Protein AF-A0A2H6EEY0-F1 (afdb_monomer)

Structure (mmCIF, N/CA/C/O backbone):
data_AF-A0A2H6EEY0-F1
#
_entry.id   AF-A0A2H6EEY0-F1
#
loop_
_atom_site.group_PDB
_atom_site.id
_atom_site.type_symbol
_atom_site.label_atom_id
_atom_site.label_alt_id
_atom_site.label_comp_id
_atom_site.label_asym_id
_atom_site.label_entity_id
_atom_site.label_seq_id
_atom_site.pdbx_PDB_ins_code
_atom_site.Cartn_x
_atom_site.Cartn_y
_atom_site.Cartn_z
_atom_site.occupancy
_atom_site.B_iso_or_equiv
_atom_site.auth_seq_id
_atom_site.auth_comp_id
_atom_site.auth_asym_id
_atom_site.auth_atom_id
_atom_site.pdbx_PDB_model_num
ATOM 1 N N . MET A 1 1 ? -35.309 3.738 85.877 1.00 43.91 1 MET A N 1
ATOM 2 C CA . MET A 1 1 ? -35.228 3.127 84.531 1.00 43.91 1 MET A CA 1
ATOM 3 C C . MET A 1 1 ? -34.954 4.236 83.529 1.00 43.91 1 MET A C 1
ATOM 5 O O . MET A 1 1 ? -35.731 5.173 83.462 1.00 43.91 1 MET A O 1
ATOM 9 N N . SER A 1 2 ? -33.800 4.185 82.859 1.00 34.97 2 SER A N 1
ATOM 10 C CA . SER A 1 2 ? -33.327 5.219 81.925 1.00 34.97 2 SER A CA 1
ATOM 11 C C . SER A 1 2 ? -33.870 4.964 80.506 1.00 34.97 2 SER A C 1
ATOM 13 O O . SER A 1 2 ? -33.894 3.798 80.095 1.00 34.97 2 SER A O 1
ATOM 15 N N . PRO A 1 3 ? -34.291 5.993 79.744 1.00 49.53 3 PRO A N 1
ATOM 16 C CA . PRO A 1 3 ? -34.773 5.810 78.382 1.00 49.53 3 PRO A CA 1
ATOM 17 C C . PRO A 1 3 ? -33.602 5.481 77.447 1.00 49.53 3 PRO A C 1
ATOM 19 O O . PRO A 1 3 ? -32.664 6.263 77.281 1.00 49.53 3 PRO A O 1
ATOM 22 N N . ARG A 1 4 ? -33.654 4.303 76.814 1.00 48.31 4 ARG A N 1
ATOM 23 C CA . ARG A 1 4 ? -32.697 3.904 75.775 1.00 48.31 4 ARG A CA 1
ATOM 24 C C . ARG A 1 4 ? -32.912 4.765 74.528 1.00 48.31 4 ARG A C 1
ATOM 26 O O . ARG A 1 4 ? -33.866 4.582 73.781 1.00 48.31 4 ARG A O 1
ATOM 33 N N . SER A 1 5 ? -31.991 5.703 74.327 1.00 43.50 5 SER A N 1
ATOM 34 C CA . SER A 1 5 ? -31.845 6.517 73.122 1.00 43.50 5 SER A CA 1
ATOM 35 C C . SER A 1 5 ? -31.607 5.625 71.896 1.00 43.50 5 SER A C 1
ATOM 37 O O . SER A 1 5 ? -30.560 4.987 71.767 1.00 43.50 5 SER A O 1
ATOM 39 N N . TYR A 1 6 ? -32.581 5.582 70.985 1.00 44.88 6 TYR A N 1
ATOM 40 C CA . TYR A 1 6 ? -32.408 5.004 69.656 1.00 44.88 6 TYR A CA 1
ATOM 41 C C . TYR A 1 6 ? -31.496 5.921 68.834 1.00 44.88 6 TYR A C 1
ATOM 43 O O . TYR A 1 6 ? -31.924 6.937 68.284 1.00 44.88 6 TYR A O 1
ATOM 51 N N . LYS A 1 7 ? -30.212 5.562 68.743 1.00 43.75 7 LYS A N 1
ATOM 52 C CA . LYS A 1 7 ? -29.282 6.176 67.792 1.00 43.75 7 LYS A CA 1
ATOM 53 C C . LYS A 1 7 ? -29.732 5.823 66.374 1.00 43.75 7 LYS A C 1
ATOM 55 O O . LYS A 1 7 ? -29.456 4.739 65.869 1.00 43.75 7 LYS A O 1
ATOM 60 N N . LYS A 1 8 ? -30.432 6.765 65.738 1.00 45.62 8 LYS A N 1
ATOM 61 C CA . LYS A 1 8 ? -30.750 6.771 64.307 1.00 45.62 8 LYS A CA 1
ATOM 62 C C . LYS A 1 8 ? -29.428 6.681 63.539 1.00 45.62 8 LYS A C 1
ATOM 64 O O . LYS A 1 8 ? -28.699 7.668 63.441 1.00 45.62 8 LYS A O 1
ATOM 69 N N . HIS A 1 9 ? -29.090 5.490 63.043 1.00 38.72 9 HIS A N 1
ATOM 70 C CA . HIS A 1 9 ? -27.968 5.280 62.132 1.00 38.72 9 HIS A CA 1
ATOM 71 C C . HIS A 1 9 ? -28.260 6.047 60.836 1.00 38.72 9 HIS A C 1
ATOM 73 O O . HIS A 1 9 ? -28.818 5.510 59.882 1.00 38.72 9 HIS A O 1
ATOM 79 N N . ARG A 1 10 ? -27.889 7.331 60.801 1.00 47.09 10 ARG A N 1
ATOM 80 C CA . ARG A 1 10 ? -27.651 8.039 59.548 1.00 47.09 10 ARG A CA 1
ATOM 81 C C . ARG A 1 10 ? -26.485 7.311 58.887 1.00 47.09 10 ARG A C 1
ATOM 83 O O . ARG A 1 10 ? -25.335 7.524 59.266 1.00 47.09 10 ARG A O 1
ATOM 90 N N . LYS A 1 11 ? -26.789 6.400 57.951 1.00 51.53 11 LYS A N 1
ATOM 91 C CA . LYS A 1 11 ? -25.821 5.982 56.929 1.00 51.53 11 LYS A CA 1
ATOM 92 C C . LYS A 1 11 ? -25.178 7.271 56.434 1.00 51.53 11 LYS A C 1
ATOM 94 O O . LYS A 1 11 ? -25.897 8.221 56.135 1.00 51.53 11 LYS A O 1
ATOM 99 N N . SER A 1 12 ? -23.851 7.333 56.453 1.00 51.91 12 SER A N 1
ATOM 100 C CA . SER A 1 12 ? -23.113 8.454 55.893 1.00 51.91 12 SER A CA 1
ATOM 101 C C . SER A 1 12 ? -23.460 8.524 54.411 1.00 51.91 12 SER A C 1
ATOM 103 O O . SER A 1 12 ? -22.847 7.841 53.593 1.00 51.91 12 SER A O 1
ATOM 105 N N . GLU A 1 13 ? -24.502 9.276 54.069 1.00 54.38 13 GLU A N 1
ATOM 106 C CA . GLU A 1 13 ? -24.756 9.663 52.696 1.00 54.38 13 GLU A CA 1
ATOM 107 C C . GLU A 1 13 ? -23.467 10.317 52.221 1.00 54.38 13 GLU A C 1
ATOM 109 O O . GLU A 1 13 ? -22.972 11.271 52.833 1.00 54.38 13 GLU A O 1
ATOM 114 N N . ASN A 1 14 ? -22.851 9.707 51.209 1.00 64.81 14 ASN A N 1
ATOM 115 C CA . ASN A 1 14 ? -21.613 10.195 50.632 1.00 64.81 14 ASN A CA 1
ATOM 116 C C . ASN A 1 14 ? -21.801 11.691 50.379 1.00 64.81 14 ASN A C 1
ATOM 118 O O . ASN A 1 14 ? -22.713 12.073 49.647 1.00 64.81 14 ASN A O 1
ATOM 122 N N . LYS A 1 15 ? -20.964 12.540 50.992 1.00 72.50 15 LYS A N 1
ATOM 123 C CA . LYS A 1 15 ? -21.052 14.008 50.857 1.00 72.50 15 LYS A CA 1
ATOM 124 C C . LYS A 1 15 ? -21.156 14.440 49.387 1.00 72.50 15 LYS A C 1
ATOM 126 O O . LYS A 1 15 ? -21.810 15.429 49.081 1.00 72.50 15 LYS A O 1
ATOM 131 N N . LEU A 1 16 ? -20.558 13.649 48.492 1.00 71.25 16 LEU A N 1
ATOM 132 C CA . LEU A 1 16 ? -20.656 13.773 47.042 1.00 71.25 16 LEU A CA 1
ATOM 133 C C . LEU A 1 16 ? -22.096 13.617 46.515 1.00 71.25 16 LEU A C 1
ATOM 135 O O . LEU A 1 16 ? -22.542 14.451 45.741 1.00 71.25 16 LEU A O 1
ATOM 139 N N . GLY A 1 17 ? -22.837 12.598 46.957 1.00 67.56 17 GLY A N 1
ATOM 140 C CA . GLY A 1 17 ? -24.221 12.354 46.537 1.00 67.56 17 GLY A CA 1
ATOM 141 C C . GLY A 1 17 ? -25.177 13.451 47.004 1.00 67.56 17 GLY A C 1
ATOM 142 O O . GLY A 1 17 ? -25.999 13.916 46.221 1.00 67.56 17 GLY A O 1
ATOM 143 N N . TYR A 1 18 ? -25.012 13.943 48.237 1.00 71.88 18 TYR A N 1
ATOM 144 C CA . TYR A 1 18 ? -25.795 15.080 48.740 1.00 71.88 18 TYR A CA 1
ATOM 145 C C . TYR A 1 18 ? -25.490 16.370 47.961 1.00 71.88 18 TYR A C 1
ATOM 147 O O . TYR A 1 18 ? -26.396 17.116 47.593 1.00 71.88 18 TYR A O 1
ATOM 155 N N . TRP A 1 19 ? -24.213 16.616 47.649 1.00 75.81 19 TRP A N 1
ATOM 156 C CA . TRP A 1 19 ? -23.798 17.768 46.848 1.00 75.81 19 TRP A CA 1
ATOM 157 C C . TRP A 1 19 ? -24.301 17.690 45.396 1.00 75.81 19 TRP A C 1
ATOM 159 O O . TRP A 1 19 ? -24.823 18.681 44.882 1.00 75.81 19 TRP A O 1
ATOM 169 N N . MET A 1 20 ? -24.217 16.516 44.756 1.00 71.94 20 MET A N 1
ATOM 170 C CA . MET A 1 20 ? -24.744 16.296 43.402 1.00 71.94 20 MET A CA 1
ATOM 171 C C . MET A 1 20 ? -26.268 16.467 43.355 1.00 71.94 20 MET A C 1
ATOM 173 O O . MET A 1 20 ? -26.773 17.158 42.471 1.00 71.94 20 MET A O 1
ATOM 177 N N . ARG A 1 21 ? -26.998 15.927 44.337 1.00 68.94 21 ARG A N 1
ATOM 178 C CA . ARG A 1 21 ? -28.463 16.038 44.413 1.00 68.94 21 ARG A CA 1
ATOM 179 C C . ARG A 1 21 ? -28.927 17.480 44.615 1.00 68.94 21 ARG A C 1
ATOM 181 O O . ARG A 1 21 ? -29.802 17.943 43.896 1.00 68.94 21 ARG A O 1
ATOM 188 N N . ASN A 1 22 ? -28.318 18.214 45.548 1.00 70.62 22 ASN A N 1
ATOM 189 C CA . ASN A 1 22 ? -28.843 19.523 45.943 1.00 70.62 22 ASN A CA 1
ATOM 190 C C . ASN A 1 22 ? -28.384 20.681 45.040 1.00 70.62 22 ASN A C 1
ATOM 192 O O . ASN A 1 22 ? -29.048 21.711 44.981 1.00 70.62 22 ASN A O 1
ATOM 196 N N . ARG A 1 23 ? -27.239 20.548 44.355 1.00 72.19 23 ARG A N 1
ATOM 197 C CA . ARG A 1 23 ? -26.674 21.634 43.533 1.00 72.19 23 ARG A CA 1
ATOM 198 C C . ARG A 1 23 ? -26.673 21.336 42.039 1.00 72.19 23 ARG A C 1
ATOM 200 O O . ARG A 1 23 ? -26.806 22.264 41.248 1.00 72.19 23 ARG A O 1
ATOM 207 N N . PHE A 1 24 ? -26.502 20.072 41.650 1.00 67.06 24 PHE A N 1
ATOM 208 C CA . PHE A 1 24 ? -26.339 19.701 40.246 1.00 67.06 24 PHE A CA 1
ATOM 209 C C . PHE A 1 24 ? -27.673 19.318 39.598 1.00 67.06 24 PHE A C 1
ATOM 211 O O . PHE A 1 24 ? -28.009 19.867 38.553 1.00 67.06 24 PHE A O 1
ATOM 218 N N . ALA A 1 25 ? -28.469 18.455 40.238 1.00 67.12 25 ALA A N 1
ATOM 219 C CA . ALA A 1 25 ? -29.743 18.005 39.669 1.00 67.12 25 ALA A CA 1
ATOM 220 C C . ALA A 1 25 ? -30.713 19.179 39.431 1.00 67.12 25 ALA A C 1
ATOM 222 O O . ALA A 1 25 ? -31.145 19.401 38.307 1.00 67.12 25 ALA A O 1
ATOM 223 N N . ILE A 1 26 ? -30.940 20.023 40.442 1.00 67.06 26 ILE A N 1
ATOM 224 C CA . ILE A 1 26 ? -31.951 21.096 40.381 1.00 67.06 26 ILE A CA 1
ATOM 225 C C . ILE A 1 26 ? -31.640 22.161 39.307 1.00 67.06 26 ILE A C 1
ATOM 227 O O . ILE A 1 26 ? -32.553 22.711 38.696 1.00 67.06 26 ILE A O 1
ATOM 231 N N . HIS A 1 27 ? -30.366 22.486 39.058 1.00 75.06 27 HIS A N 1
ATOM 232 C CA . HIS A 1 27 ? -29.996 23.521 38.076 1.00 75.06 27 HIS A CA 1
ATOM 233 C C . HIS A 1 27 ? -29.792 22.987 36.654 1.00 75.06 27 HIS A C 1
ATOM 235 O O . HIS A 1 27 ? -30.076 23.696 35.683 1.00 75.06 27 HIS A O 1
ATOM 241 N N . TYR A 1 28 ? -29.309 21.751 36.510 1.00 77.12 28 TYR A N 1
ATOM 242 C CA . TYR A 1 28 ? -28.935 21.215 35.203 1.00 77.12 28 TYR A CA 1
ATOM 243 C C . TYR A 1 28 ? -29.973 20.272 34.600 1.00 77.12 28 TYR A C 1
ATOM 245 O O . TYR A 1 28 ? -29.905 20.048 33.398 1.00 77.12 28 TYR A O 1
ATOM 253 N N . GLU A 1 29 ? -30.964 19.780 35.351 1.00 75.62 29 GLU A N 1
ATOM 254 C CA . GLU A 1 29 ? -31.983 18.860 34.820 1.00 75.62 29 GLU A CA 1
ATOM 255 C C . GLU A 1 29 ? -32.700 19.426 33.586 1.00 75.62 29 GLU A C 1
ATOM 257 O O . GLU A 1 29 ? -32.727 18.777 32.543 1.00 75.62 29 GLU A O 1
ATOM 262 N N . ARG A 1 30 ? -33.182 20.675 33.653 1.00 76.69 30 ARG A N 1
ATOM 263 C CA . ARG A 1 30 ? -33.851 21.324 32.509 1.00 76.69 30 ARG A CA 1
ATOM 264 C C . ARG A 1 30 ? -32.922 21.502 31.306 1.00 76.69 30 ARG A C 1
ATOM 266 O O . ARG A 1 30 ? -33.347 21.327 30.169 1.00 76.69 30 ARG A O 1
ATOM 273 N N . HIS A 1 31 ? -31.653 21.828 31.551 1.00 81.06 31 HIS A N 1
ATOM 274 C CA . HIS A 1 31 ? -30.660 22.019 30.492 1.00 81.06 31 HIS A CA 1
ATOM 275 C C . HIS A 1 31 ? -30.265 20.689 29.841 1.00 81.06 31 HIS A C 1
ATOM 277 O O . HIS A 1 31 ? -30.112 20.625 28.626 1.00 81.06 31 HIS A O 1
ATOM 283 N N . ILE A 1 32 ? -30.138 19.622 30.631 1.00 80.25 32 ILE A N 1
ATOM 284 C CA . ILE A 1 32 ? -29.778 18.283 30.155 1.00 80.25 32 ILE A CA 1
ATOM 285 C C . ILE A 1 32 ? -30.948 17.657 29.397 1.00 80.25 32 ILE A C 1
ATOM 287 O O . ILE A 1 32 ? -30.734 17.110 28.321 1.00 80.25 32 ILE A O 1
ATOM 291 N N . GLN A 1 33 ? -32.184 17.812 29.880 1.00 81.38 33 GLN A N 1
ATOM 292 C CA . GLN A 1 33 ? -33.375 17.413 29.127 1.00 81.38 33 GLN A CA 1
ATOM 293 C C . GLN A 1 33 ? -33.448 18.142 27.778 1.00 81.38 33 GLN A C 1
ATOM 295 O O . GLN A 1 33 ? -33.616 17.495 26.748 1.00 81.38 33 GLN A O 1
ATOM 300 N N . ALA A 1 34 ? -33.249 19.466 27.757 1.00 82.56 34 ALA A N 1
ATOM 301 C CA . ALA A 1 34 ? -33.224 20.235 26.511 1.00 82.56 34 ALA A CA 1
ATOM 302 C C . ALA A 1 34 ? -32.109 19.767 25.556 1.00 82.56 34 ALA A C 1
ATOM 304 O O . ALA A 1 34 ? -32.347 19.621 24.360 1.00 82.56 34 ALA A O 1
ATOM 305 N N . LEU A 1 35 ? -30.914 19.480 26.080 1.00 82.06 35 LEU A N 1
ATOM 306 C CA . LEU A 1 35 ? -29.775 18.997 25.298 1.00 82.06 35 LEU A CA 1
ATOM 307 C C . LEU A 1 35 ? -30.044 17.621 24.669 1.00 82.06 35 LEU A C 1
ATOM 309 O O . LEU A 1 35 ? -29.711 17.417 23.505 1.00 82.06 35 LEU A O 1
ATOM 313 N N . VAL A 1 36 ? -30.704 16.713 25.393 1.00 84.00 36 VAL A N 1
ATOM 314 C CA . VAL A 1 36 ? -31.108 15.399 24.863 1.00 84.00 36 VAL A CA 1
ATOM 315 C C . VAL A 1 36 ? -32.168 15.540 23.773 1.00 84.00 36 VAL A C 1
ATOM 317 O O . VAL A 1 36 ? -32.055 14.889 22.740 1.00 84.00 36 VAL A O 1
ATOM 320 N N . TYR A 1 37 ? -33.161 16.423 23.937 1.00 87.38 37 TYR A N 1
ATOM 321 C CA . TYR A 1 37 ? -34.148 16.674 22.877 1.00 87.38 37 TYR A CA 1
ATOM 322 C C . TYR A 1 37 ? -33.505 17.237 21.603 1.00 87.38 37 TYR A C 1
ATOM 324 O O . TYR A 1 37 ? -33.897 16.861 20.498 1.00 87.38 37 TYR A O 1
ATOM 332 N N . VAL A 1 38 ? -32.500 18.105 21.746 1.00 86.56 38 VAL A N 1
ATOM 333 C CA . VAL A 1 38 ? -31.725 18.622 20.610 1.00 86.56 38 VAL A CA 1
ATOM 334 C C . VAL A 1 38 ? -30.887 17.515 19.959 1.00 86.56 38 VAL A C 1
ATOM 336 O O . VAL A 1 38 ? -30.870 17.433 18.731 1.00 86.56 38 VAL A O 1
ATOM 339 N N . GLY A 1 39 ? -30.243 16.648 20.748 1.00 84.12 39 GLY A N 1
ATOM 340 C CA . GLY A 1 39 ? -29.500 15.480 20.254 1.00 84.12 39 GLY A CA 1
ATOM 341 C C . GLY A 1 39 ? -30.382 14.529 19.442 1.00 84.12 39 GLY A C 1
ATOM 342 O O . GLY A 1 39 ? -30.094 14.255 18.274 1.00 84.12 39 GLY A O 1
ATOM 343 N N . ALA A 1 40 ? -31.540 14.165 19.995 1.00 86.06 40 ALA A N 1
ATOM 344 C CA . ALA A 1 40 ? -32.518 13.315 19.328 1.00 86.06 40 ALA A CA 1
ATOM 345 C C . ALA A 1 40 ? -33.020 13.934 18.011 1.00 86.06 40 ALA A C 1
ATOM 347 O O . ALA A 1 40 ? -33.074 13.256 16.982 1.00 86.06 40 ALA A O 1
ATOM 348 N N . ALA A 1 41 ? -33.341 15.234 18.007 1.00 88.56 41 ALA A N 1
ATOM 349 C CA . ALA A 1 41 ? -33.754 15.943 16.796 1.00 88.56 41 ALA A CA 1
ATOM 350 C C . ALA A 1 41 ? -32.641 15.962 15.733 1.00 88.56 41 ALA A C 1
ATOM 352 O O . ALA A 1 41 ? -32.902 15.719 14.552 1.00 88.56 41 ALA A O 1
ATOM 353 N N . PHE A 1 42 ? -31.393 16.194 16.145 1.00 85.25 42 PHE A N 1
ATOM 354 C CA . PHE A 1 42 ? -30.236 16.157 15.256 1.00 85.25 42 PHE A CA 1
ATOM 355 C C . PHE A 1 42 ? -30.027 14.764 14.647 1.00 85.25 42 PHE A C 1
ATOM 357 O O . PHE A 1 42 ? -29.783 14.645 13.445 1.00 85.25 42 PHE A O 1
ATOM 364 N N . LEU A 1 43 ? -30.192 13.699 15.434 1.00 84.81 43 LEU A N 1
ATOM 365 C CA . LEU A 1 43 ? -30.039 12.326 14.956 1.00 84.81 43 LEU A CA 1
ATOM 366 C C . LEU A 1 43 ? -31.117 11.955 13.935 1.00 84.81 43 LEU A C 1
ATOM 368 O O . LEU A 1 43 ? -30.797 11.367 12.900 1.00 84.81 43 LEU A O 1
ATOM 372 N N . VAL A 1 44 ? -32.370 12.354 14.172 1.00 88.06 44 VAL A N 1
ATOM 373 C CA . VAL A 1 44 ? -33.461 12.182 13.199 1.00 88.06 44 VAL A CA 1
ATOM 374 C C . VAL A 1 44 ? -33.123 12.868 11.875 1.00 88.06 44 VAL A C 1
ATOM 376 O O . VAL A 1 44 ? -33.349 12.280 10.818 1.00 88.06 44 VAL A O 1
ATOM 379 N N . ILE A 1 45 ? -32.521 14.061 11.910 1.00 86.19 45 ILE A N 1
ATOM 380 C CA . ILE A 1 45 ? -32.073 14.763 10.700 1.00 86.19 45 ILE A CA 1
ATOM 381 C C . ILE A 1 45 ? -30.942 13.991 10.009 1.00 86.19 45 ILE A C 1
ATOM 383 O O . ILE A 1 45 ? -31.036 13.739 8.813 1.00 86.19 45 ILE A O 1
ATOM 387 N N . VAL A 1 46 ? -29.897 13.565 10.726 1.00 85.31 46 VAL A N 1
ATOM 388 C CA . VAL A 1 46 ? -28.748 12.845 10.133 1.00 85.31 46 VAL A CA 1
ATOM 389 C C . VAL A 1 46 ? -29.166 11.497 9.533 1.00 85.31 46 VAL A C 1
ATOM 391 O O . VAL A 1 46 ? -28.775 11.159 8.413 1.00 85.31 46 VAL A O 1
ATOM 394 N N . VAL A 1 47 ? -29.989 10.727 10.246 1.00 85.88 47 VAL A N 1
ATOM 395 C CA . VAL A 1 47 ? -30.505 9.437 9.764 1.00 85.88 47 VAL A CA 1
ATOM 396 C C . VAL A 1 47 ? -31.512 9.639 8.630 1.00 85.88 47 VAL A C 1
ATOM 398 O O . VAL A 1 47 ? -31.463 8.907 7.641 1.00 85.88 47 VAL A O 1
ATOM 401 N N . GLY A 1 48 ? -32.369 10.658 8.726 1.00 87.31 48 GLY A N 1
ATOM 402 C CA . GLY A 1 48 ? -33.304 11.043 7.670 1.00 87.31 48 GLY A CA 1
ATOM 403 C C . GLY A 1 48 ? -32.588 11.444 6.381 1.00 87.31 48 GLY A C 1
ATOM 404 O O . GLY A 1 48 ? -32.937 10.949 5.311 1.00 87.31 48 GLY A O 1
ATOM 405 N N . LEU A 1 49 ? -31.523 12.247 6.484 1.00 87.25 49 LEU A N 1
ATOM 406 C CA . LEU A 1 49 ? -30.673 12.621 5.352 1.00 87.25 49 LEU A CA 1
ATOM 407 C C . LEU A 1 49 ? -30.012 11.393 4.714 1.00 87.25 49 LEU A C 1
ATOM 409 O O . LEU A 1 49 ? -30.019 11.272 3.492 1.00 87.25 49 LEU A O 1
ATOM 413 N N . ARG A 1 50 ? -29.524 10.426 5.503 1.00 84.25 50 ARG A N 1
ATOM 414 C CA . ARG A 1 50 ? -28.987 9.163 4.957 1.00 84.25 50 ARG A CA 1
ATOM 415 C C . ARG A 1 50 ? -30.045 8.380 4.163 1.00 84.25 50 ARG A C 1
ATOM 417 O O . ARG A 1 50 ? -29.716 7.748 3.160 1.00 84.25 50 ARG A O 1
ATOM 424 N N . GLY A 1 51 ? -31.298 8.407 4.618 1.00 85.06 51 GLY A N 1
ATOM 425 C CA . GLY A 1 51 ? -32.428 7.733 3.973 1.00 85.06 51 GLY A CA 1
ATOM 426 C C . GLY A 1 51 ? -32.840 8.335 2.625 1.00 85.06 51 GLY A C 1
ATOM 427 O O . GLY A 1 51 ? -33.458 7.637 1.825 1.00 85.06 51 GLY A O 1
ATOM 428 N N . LEU A 1 52 ? -32.462 9.587 2.345 1.00 84.38 52 LEU A N 1
ATOM 429 C CA . LEU A 1 52 ? -32.785 10.288 1.094 1.00 84.38 52 LEU A CA 1
ATOM 430 C C . LEU A 1 52 ? -31.921 9.854 -0.104 1.00 84.38 52 LEU A C 1
ATOM 432 O O . LEU A 1 52 ? -32.219 10.222 -1.237 1.00 84.38 52 LEU A O 1
ATOM 436 N N . GLY A 1 53 ? -30.892 9.027 0.107 1.00 84.25 53 GLY A N 1
ATOM 437 C CA . GLY A 1 53 ? -30.082 8.479 -0.980 1.00 84.25 53 GLY A CA 1
ATOM 438 C C . GLY A 1 53 ? -28.942 9.406 -1.395 1.00 84.25 53 GLY A C 1
ATOM 439 O O . GLY A 1 53 ? -28.102 9.737 -0.563 1.00 84.25 53 GLY A O 1
ATOM 440 N N . ASN A 1 54 ? -28.850 9.735 -2.687 1.00 87.50 54 ASN A N 1
ATOM 441 C CA . ASN A 1 54 ? -27.754 10.549 -3.213 1.00 87.50 54 ASN A CA 1
ATOM 442 C C . ASN A 1 54 ? -27.997 12.032 -2.897 1.00 87.50 54 ASN A C 1
ATOM 444 O O . ASN A 1 54 ? -28.981 12.616 -3.347 1.00 87.50 54 ASN A O 1
ATOM 448 N N . LEU A 1 55 ? -27.105 12.618 -2.104 1.00 86.56 55 LEU A N 1
ATOM 449 C CA . LEU A 1 55 ? -27.178 13.994 -1.617 1.00 86.56 55 LEU A CA 1
ATOM 450 C C . LEU A 1 55 ? -26.227 14.932 -2.376 1.00 86.56 55 LEU A C 1
ATOM 452 O O . LEU A 1 55 ? -26.056 16.078 -1.962 1.00 86.56 55 LEU A O 1
ATOM 456 N N . SER A 1 56 ? -25.625 14.472 -3.480 1.00 83.50 56 SER A N 1
ATOM 457 C CA . SER A 1 56 ? -24.698 15.259 -4.306 1.00 83.50 56 SER A CA 1
ATOM 458 C C . SER A 1 56 ? -25.276 16.590 -4.793 1.00 83.50 56 SER A C 1
ATOM 460 O O . SER A 1 56 ? -24.531 17.541 -5.013 1.00 83.50 56 SER A O 1
ATOM 462 N N . ASP A 1 57 ? -26.600 16.668 -4.930 1.00 83.00 57 ASP A N 1
ATOM 463 C CA . ASP A 1 57 ? -27.292 17.813 -5.530 1.00 83.00 57 ASP A CA 1
ATOM 464 C C . ASP A 1 57 ? -27.653 18.895 -4.495 1.00 83.00 57 ASP A C 1
ATOM 466 O O . ASP A 1 57 ? -28.166 19.963 -4.838 1.00 83.00 57 ASP A O 1
ATOM 470 N N . VAL A 1 58 ? -27.383 18.640 -3.210 1.00 84.88 58 VAL A N 1
ATOM 471 C CA . VAL A 1 58 ? -27.755 19.520 -2.103 1.00 84.88 58 VAL A CA 1
ATOM 472 C C . VAL A 1 58 ? -26.561 20.385 -1.697 1.00 84.88 58 VAL A C 1
ATOM 474 O O . VAL A 1 58 ? -25.711 19.998 -0.899 1.00 84.88 58 VAL A O 1
ATOM 477 N N . SER A 1 59 ? -26.529 21.613 -2.207 1.00 80.94 59 SER A N 1
ATOM 478 C CA . SER A 1 59 ? -25.406 22.553 -2.068 1.00 80.94 59 SER A CA 1
ATOM 479 C C . SER A 1 59 ? -25.128 23.069 -0.648 1.00 80.94 59 SER A C 1
ATOM 481 O O . SER A 1 59 ? -24.111 23.728 -0.440 1.00 80.94 59 SER A O 1
ATOM 483 N N . PHE A 1 60 ? -25.980 22.771 0.343 1.00 88.25 60 PHE A N 1
ATOM 484 C CA . PHE A 1 60 ? -25.730 23.157 1.739 1.00 88.25 60 PHE A CA 1
ATOM 485 C C . PHE A 1 60 ? -24.895 22.131 2.525 1.00 88.25 60 PHE A C 1
ATOM 487 O O . PHE A 1 60 ? -24.406 22.463 3.606 1.00 88.25 60 PHE A O 1
ATOM 494 N N . ILE A 1 61 ? -24.740 20.896 2.029 1.00 84.81 61 ILE A N 1
ATOM 495 C CA . ILE A 1 61 ? -24.065 19.827 2.774 1.00 84.81 61 ILE A CA 1
ATOM 496 C C . ILE A 1 61 ? -22.551 19.908 2.523 1.00 84.81 61 ILE A C 1
ATOM 498 O O . ILE A 1 61 ? -22.115 19.827 1.375 1.00 84.81 61 ILE A O 1
ATOM 502 N N . PRO A 1 62 ? -21.723 20.050 3.573 1.00 84.25 62 PRO A N 1
ATOM 503 C CA . PRO A 1 62 ? -20.277 20.067 3.417 1.00 84.25 62 PRO A CA 1
ATOM 504 C C . PRO A 1 62 ? -19.750 18.776 2.782 1.00 84.25 62 PRO A C 1
ATOM 506 O O . PRO A 1 62 ? -20.066 17.678 3.240 1.00 84.25 62 PRO A O 1
ATOM 509 N N . ALA A 1 63 ? -18.877 18.909 1.781 1.00 85.06 63 ALA A N 1
ATOM 510 C CA . ALA A 1 63 ? -18.339 17.775 1.026 1.00 85.06 63 ALA A CA 1
ATOM 511 C C . ALA A 1 63 ? -17.583 16.750 1.892 1.00 85.06 63 ALA A C 1
ATOM 513 O O . ALA A 1 63 ? -17.549 15.578 1.549 1.00 85.06 63 ALA A O 1
ATOM 514 N N . PHE A 1 64 ? -17.030 17.158 3.041 1.00 86.31 64 PHE A N 1
ATOM 515 C CA . PHE A 1 64 ? -16.322 16.250 3.953 1.00 86.31 64 PHE A CA 1
ATOM 516 C C . PHE A 1 64 ? -17.234 15.231 4.655 1.00 86.31 64 PHE A C 1
ATOM 518 O O . PHE A 1 64 ? -16.733 14.318 5.299 1.00 86.31 64 PHE A O 1
ATOM 525 N N . ILE A 1 65 ? -18.559 15.411 4.593 1.00 85.56 65 ILE A N 1
ATOM 526 C CA . ILE A 1 65 ? -19.539 14.513 5.224 1.00 85.56 65 ILE A CA 1
ATOM 527 C C . ILE A 1 65 ? -19.966 13.393 4.263 1.00 85.56 65 ILE A C 1
ATOM 529 O O . ILE A 1 65 ? -20.548 12.389 4.684 1.00 85.56 65 ILE A O 1
ATOM 533 N N . LEU A 1 66 ? -19.700 13.572 2.969 1.00 89.12 66 LEU A N 1
ATOM 534 C CA . LEU A 1 66 ? -20.146 12.693 1.900 1.00 89.12 66 LEU A CA 1
ATOM 535 C C . LEU A 1 66 ? -19.019 11.737 1.494 1.00 89.12 66 LEU A C 1
ATOM 537 O O . LEU A 1 66 ? -17.868 12.135 1.348 1.00 89.12 66 LEU A O 1
ATOM 541 N N . ASN A 1 67 ? -19.380 10.478 1.273 1.00 88.62 67 ASN A N 1
ATOM 542 C CA . ASN A 1 67 ? -18.538 9.488 0.611 1.00 88.62 67 ASN A CA 1
ATOM 543 C C . ASN A 1 67 ? -18.522 9.706 -0.907 1.00 88.62 67 ASN A C 1
ATOM 545 O O . ASN A 1 67 ? -19.371 10.418 -1.446 1.00 88.62 67 ASN A O 1
ATOM 549 N N . ASP A 1 68 ? -17.635 8.989 -1.600 1.00 90.06 68 ASP A N 1
ATOM 550 C CA . ASP A 1 68 ? -17.534 8.972 -3.069 1.00 90.06 68 ASP A CA 1
ATOM 551 C C . ASP A 1 68 ? -18.872 8.647 -3.773 1.00 90.06 68 ASP A C 1
ATOM 553 O O . ASP A 1 68 ? -19.118 9.092 -4.890 1.00 90.06 68 ASP A O 1
ATOM 557 N N . ASP A 1 69 ? -19.779 7.939 -3.089 1.00 87.31 69 ASP A N 1
ATOM 558 C CA . ASP A 1 69 ? -21.130 7.601 -3.562 1.00 87.31 69 ASP A CA 1
ATOM 559 C C . ASP A 1 69 ? -22.176 8.721 -3.359 1.00 87.31 69 ASP A C 1
ATOM 561 O O . ASP A 1 69 ? -23.375 8.494 -3.551 1.00 87.31 69 ASP A O 1
ATOM 565 N N . GLY A 1 70 ? -21.770 9.900 -2.873 1.00 86.50 70 GLY A N 1
ATOM 566 C CA . GLY A 1 70 ? -22.675 11.015 -2.565 1.00 86.50 70 GLY A CA 1
ATOM 567 C C . GLY A 1 70 ? -23.616 10.755 -1.380 1.00 86.50 70 GLY A C 1
ATOM 568 O O . GLY A 1 70 ? -24.652 11.406 -1.244 1.00 86.50 70 GLY A O 1
ATOM 569 N N . LYS A 1 71 ? -23.278 9.796 -0.509 1.00 90.88 71 LYS A N 1
ATOM 570 C CA . LYS A 1 71 ? -24.026 9.449 0.715 1.00 90.88 71 LYS A CA 1
ATOM 571 C C . LYS A 1 71 ? -23.249 9.861 1.957 1.00 90.88 71 LYS A C 1
ATOM 573 O O . LYS A 1 71 ? -22.026 9.873 1.925 1.00 90.88 71 LYS A O 1
ATOM 578 N N . ILE A 1 72 ? -23.940 10.117 3.069 1.00 89.19 72 ILE A N 1
ATOM 579 C CA . ILE A 1 72 ? -23.283 10.404 4.356 1.00 89.19 72 ILE A CA 1
ATOM 580 C C . ILE A 1 72 ? -22.369 9.237 4.758 1.00 89.19 72 ILE A C 1
ATOM 582 O O . ILE A 1 72 ? -22.805 8.078 4.772 1.00 89.19 72 ILE A O 1
ATOM 586 N N . GLU A 1 73 ? -21.124 9.551 5.118 1.00 90.38 73 GLU A N 1
ATOM 587 C CA . GLU A 1 73 ? -20.126 8.569 5.529 1.00 90.38 73 GLU A CA 1
ATOM 588 C C . GLU A 1 73 ? -20.601 7.743 6.735 1.00 90.38 73 GLU A C 1
ATOM 590 O O . GLU A 1 73 ? -21.060 8.265 7.757 1.00 90.38 73 GLU A O 1
ATOM 595 N N . SER A 1 74 ? -20.460 6.415 6.649 1.00 89.25 74 SER A N 1
ATOM 596 C CA . SER A 1 74 ? -20.926 5.515 7.712 1.00 89.25 74 SER A CA 1
ATOM 597 C C . SER A 1 74 ? -20.204 5.746 9.048 1.00 89.25 74 SER A C 1
ATOM 599 O O . SER A 1 74 ? -20.797 5.520 10.104 1.00 89.25 74 SER A O 1
ATOM 601 N N . ASN A 1 75 ? -18.959 6.229 9.012 1.00 88.69 75 ASN A N 1
ATOM 602 C CA . ASN A 1 75 ? -18.173 6.569 10.199 1.00 88.69 75 ASN A CA 1
ATOM 603 C C . ASN A 1 75 ? -18.777 7.756 10.960 1.00 88.69 75 ASN A C 1
ATOM 605 O O . ASN A 1 75 ? -18.886 7.710 12.185 1.00 88.69 75 ASN A O 1
ATOM 609 N N . ILE A 1 76 ? -19.252 8.781 10.247 1.00 86.00 76 ILE A N 1
ATOM 610 C CA . ILE A 1 76 ? -19.892 9.962 10.848 1.00 86.00 76 ILE A CA 1
ATOM 611 C C . ILE A 1 76 ? -21.187 9.565 11.557 1.00 86.00 76 ILE A C 1
ATOM 613 O O . ILE A 1 76 ? -21.472 10.033 12.658 1.00 86.00 76 ILE A O 1
ATOM 617 N N . ILE A 1 77 ? -21.944 8.641 10.967 1.00 86.81 77 ILE A N 1
ATOM 618 C CA . ILE A 1 77 ? -23.195 8.144 11.549 1.00 86.81 77 ILE A CA 1
ATOM 619 C C . ILE A 1 77 ? -22.921 7.324 12.811 1.00 86.81 77 ILE A C 1
ATOM 621 O O . ILE A 1 77 ? -23.628 7.477 13.805 1.00 86.81 77 ILE A O 1
ATOM 625 N N . MET A 1 78 ? -21.870 6.500 12.804 1.00 88.62 78 MET A N 1
ATOM 626 C CA . MET A 1 78 ? -21.426 5.786 14.002 1.00 88.62 78 MET A CA 1
ATOM 627 C C . MET A 1 78 ? -21.016 6.750 15.120 1.00 88.62 78 MET A C 1
ATOM 629 O O . MET A 1 78 ? -21.402 6.543 16.268 1.00 88.62 78 MET A O 1
ATOM 633 N N . ILE A 1 79 ? -20.295 7.827 14.797 1.00 87.38 79 ILE A N 1
ATOM 634 C CA . ILE A 1 79 ? -19.921 8.855 15.778 1.00 87.38 79 ILE A CA 1
ATOM 635 C C . ILE A 1 79 ? -21.169 9.551 16.339 1.00 87.38 79 ILE A C 1
ATOM 637 O O . ILE A 1 79 ? -21.287 9.688 17.556 1.00 87.38 79 ILE A O 1
ATOM 641 N N . ALA A 1 80 ? -22.125 9.931 15.486 1.00 86.50 80 ALA A N 1
ATOM 642 C CA . ALA A 1 80 ? -23.378 10.554 15.917 1.00 86.50 80 ALA A CA 1
ATOM 643 C C . ALA A 1 80 ? -24.188 9.641 16.860 1.00 86.50 80 ALA A C 1
ATOM 645 O O . ALA A 1 80 ? -24.665 10.100 17.896 1.00 86.50 80 ALA A O 1
ATOM 646 N N . LEU A 1 81 ? -24.273 8.340 16.554 1.00 86.75 81 LEU A N 1
ATOM 647 C CA . LEU A 1 81 ? -24.929 7.345 17.412 1.00 86.75 81 LEU A CA 1
ATOM 648 C C . LEU A 1 81 ? -24.239 7.195 18.774 1.00 86.75 81 LEU A C 1
ATOM 650 O O . LEU A 1 81 ? -24.913 7.083 19.797 1.00 86.75 81 LEU A O 1
ATOM 654 N N . VAL A 1 82 ? -22.904 7.206 18.808 1.00 89.75 82 VAL A N 1
ATOM 655 C CA . VAL A 1 82 ? -22.139 7.119 20.063 1.00 89.75 82 VAL A CA 1
ATOM 656 C C . VAL A 1 82 ? -22.334 8.371 20.921 1.00 89.75 82 VAL A C 1
ATOM 658 O O . VAL A 1 82 ? -22.489 8.258 22.140 1.00 89.75 82 VAL A O 1
ATOM 661 N N . ILE A 1 83 ? -22.357 9.557 20.305 1.00 86.38 83 ILE A N 1
ATOM 662 C CA . ILE A 1 83 ? -22.612 10.821 21.009 1.00 86.38 83 ILE A CA 1
ATOM 663 C C . ILE A 1 83 ? -24.014 10.814 21.628 1.00 86.38 83 ILE A C 1
ATOM 665 O O . ILE A 1 83 ? -24.148 11.115 22.814 1.00 86.38 83 ILE A O 1
ATOM 669 N N . GLU A 1 84 ? -25.033 10.408 20.871 1.00 84.81 84 GLU A N 1
ATOM 670 C CA . GLU A 1 84 ? -26.406 10.303 21.378 1.00 84.81 84 GLU A CA 1
ATOM 671 C C . GLU A 1 84 ? -26.509 9.312 22.539 1.00 84.81 84 GLU A C 1
ATOM 673 O O . GLU A 1 84 ? -27.072 9.620 23.591 1.00 84.81 84 GLU A O 1
ATOM 678 N N . PHE A 1 85 ? -25.915 8.127 22.384 1.00 87.69 85 PHE A N 1
ATOM 679 C CA . PHE A 1 85 ? -25.914 7.119 23.437 1.00 87.69 85 PHE A CA 1
ATOM 680 C C . PHE A 1 85 ? -25.280 7.652 24.734 1.00 87.69 85 PHE A C 1
ATOM 682 O O . PHE A 1 85 ? -25.800 7.418 25.828 1.00 87.69 85 PHE A O 1
ATOM 689 N N . SER A 1 86 ? -24.200 8.431 24.619 1.00 84.81 86 SER A N 1
ATOM 690 C CA . SER A 1 86 ? -23.566 9.105 25.757 1.00 84.81 86 SER A CA 1
ATOM 691 C C . SER A 1 86 ? -24.497 10.126 26.427 1.00 84.81 86 SER A C 1
ATOM 693 O O . SER A 1 86 ? -24.593 10.161 27.658 1.00 84.81 86 SER A O 1
ATOM 695 N N . MET A 1 87 ? -25.249 10.913 25.647 1.00 83.25 87 MET A N 1
ATOM 696 C CA . MET A 1 87 ? -26.238 11.858 26.185 1.00 83.25 87 MET A CA 1
ATOM 697 C C . MET A 1 87 ? -27.385 11.149 26.918 1.00 83.25 87 MET A C 1
ATOM 699 O O . MET A 1 87 ? -27.776 11.587 28.001 1.00 83.25 87 MET A O 1
ATOM 703 N N . LEU A 1 88 ? -27.875 10.020 26.396 1.00 84.44 88 LEU A N 1
ATOM 704 C CA . LEU A 1 88 ? -28.888 9.202 27.076 1.00 84.44 88 LEU A CA 1
ATOM 705 C C . LEU A 1 88 ? -28.373 8.626 28.401 1.00 84.44 88 LEU A C 1
ATOM 707 O O . LEU A 1 88 ? -29.102 8.606 29.394 1.00 84.44 88 LEU A O 1
ATOM 711 N N . CYS A 1 89 ? -27.104 8.214 28.452 1.00 86.31 89 CYS A N 1
ATOM 712 C CA . CYS A 1 89 ? -26.475 7.763 29.695 1.00 86.31 89 CYS A CA 1
ATOM 713 C C . CYS A 1 89 ? -26.390 8.894 30.732 1.00 86.31 89 CYS A C 1
ATOM 715 O O . CYS A 1 89 ? -26.655 8.664 31.914 1.00 86.31 89 CYS A O 1
ATOM 717 N N . LEU A 1 90 ? -26.060 10.117 30.301 1.00 82.56 90 LEU A N 1
ATOM 718 C CA . LEU A 1 90 ? -26.052 11.296 31.173 1.00 82.56 90 LEU A CA 1
ATOM 719 C C . LEU A 1 90 ? -27.451 11.623 31.701 1.00 82.56 90 LEU A C 1
ATOM 721 O O . LEU A 1 90 ? -27.593 11.899 32.892 1.00 82.56 90 LEU A O 1
ATOM 725 N N . LEU A 1 91 ? -28.481 11.542 30.855 1.00 83.00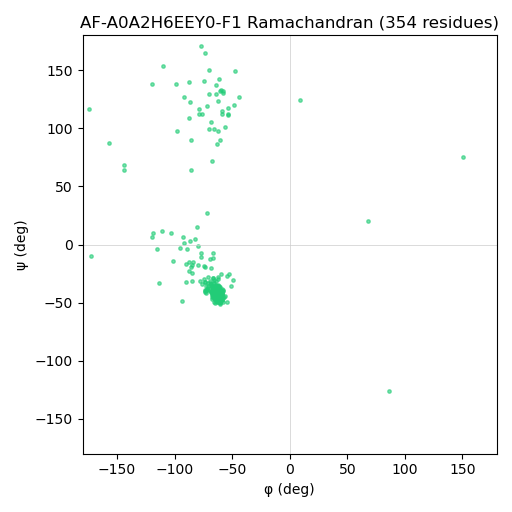 91 LEU A N 1
ATOM 726 C CA . LEU A 1 91 ? -29.864 11.748 31.281 1.00 83.00 91 LEU A CA 1
ATOM 727 C C . LEU A 1 91 ? -30.277 10.723 32.338 1.00 83.00 91 LEU A C 1
ATOM 729 O O . LEU A 1 91 ? -30.762 11.105 33.399 1.00 83.00 91 LEU A O 1
ATOM 733 N N . ALA A 1 92 ? -30.022 9.438 32.086 1.00 83.88 92 ALA A N 1
ATOM 734 C CA . ALA A 1 92 ? -30.334 8.368 33.029 1.00 83.88 92 ALA A CA 1
ATOM 735 C C . ALA A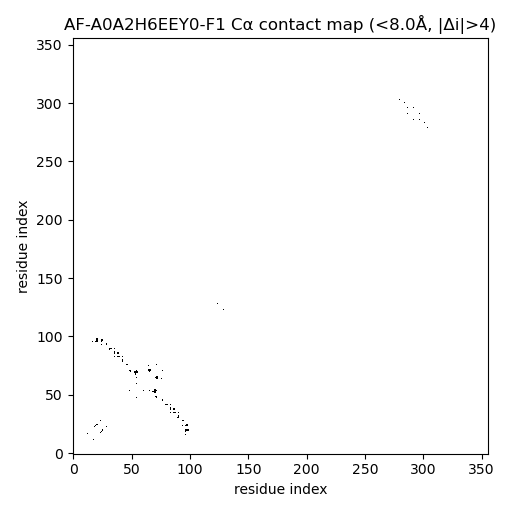 1 92 ? -29.614 8.562 34.373 1.00 83.88 92 ALA A C 1
ATOM 737 O O . ALA A 1 92 ? -30.218 8.385 35.432 1.00 83.88 92 ALA A O 1
ATOM 738 N N . ALA A 1 93 ? -28.343 8.979 34.341 1.00 81.75 93 ALA A N 1
ATOM 739 C CA . ALA A 1 93 ? -27.585 9.286 35.548 1.00 81.75 93 ALA A CA 1
ATOM 740 C C . ALA A 1 93 ? -28.204 10.453 36.332 1.00 81.75 93 ALA A C 1
ATOM 742 O O . ALA A 1 93 ? -28.332 10.367 37.549 1.00 81.75 93 ALA A O 1
ATOM 743 N N . VAL A 1 94 ? -28.622 11.527 35.658 1.00 80.00 94 VAL A N 1
ATOM 744 C CA . VAL A 1 94 ? -29.246 12.691 36.309 1.00 80.00 94 VAL A CA 1
ATOM 745 C C . VAL A 1 94 ? -30.613 12.338 36.888 1.00 80.00 94 VAL A C 1
ATOM 747 O O . VAL A 1 94 ? -30.871 12.655 38.048 1.00 80.00 94 VAL A O 1
ATOM 750 N N . SER A 1 95 ? -31.450 11.621 36.134 1.00 76.62 95 SER A N 1
ATOM 751 C CA . SER A 1 95 ? -32.764 11.160 36.596 1.00 76.62 95 SER A CA 1
ATOM 752 C C . SER A 1 95 ? -32.665 10.227 37.801 1.00 76.62 95 SER A C 1
ATOM 754 O O . SER A 1 95 ? -33.493 10.309 38.701 1.00 76.62 95 SER A O 1
ATOM 756 N N . TYR A 1 96 ? -31.629 9.386 37.874 1.00 79.12 96 TYR A N 1
ATOM 757 C CA . TYR A 1 96 ? -31.397 8.520 39.033 1.00 79.12 96 TYR A CA 1
ATOM 758 C C . TYR A 1 96 ? -31.144 9.305 40.333 1.00 79.12 96 TYR A C 1
ATOM 760 O O . TYR A 1 96 ? -31.468 8.828 41.420 1.00 79.12 96 TYR A O 1
ATOM 768 N N . PHE A 1 97 ? -30.571 10.509 40.243 1.00 73.94 97 PHE A N 1
ATOM 769 C CA . PHE A 1 97 ? -30.277 11.346 41.409 1.00 73.94 97 PHE A CA 1
ATOM 770 C C . PHE A 1 97 ? -31.359 12.392 41.718 1.00 73.94 97 PHE A C 1
ATOM 772 O O . PHE A 1 97 ? -31.236 13.093 42.728 1.00 73.94 97 PHE A O 1
ATOM 779 N N . ALA A 1 98 ? -32.411 12.500 40.904 1.00 71.44 98 ALA A N 1
ATOM 780 C CA . ALA A 1 98 ? -33.511 13.426 41.150 1.00 71.44 98 ALA A CA 1
ATOM 781 C C . ALA A 1 98 ? -34.360 12.960 42.363 1.00 71.44 98 ALA A C 1
ATOM 783 O O . ALA A 1 98 ? -34.717 11.785 42.455 1.00 71.44 98 ALA A O 1
ATOM 784 N N . PRO A 1 99 ? -34.650 13.834 43.348 1.00 59.53 99 PRO A N 1
ATOM 785 C CA . PRO A 1 99 ? -35.499 13.496 44.492 1.00 59.53 99 PRO A CA 1
ATOM 786 C C . PRO A 1 99 ? -36.947 13.186 44.064 1.00 59.53 99 PRO A C 1
ATOM 788 O O . PRO A 1 99 ? -37.570 13.998 43.397 1.00 59.53 99 PRO A O 1
ATOM 791 N N . SER A 1 100 ? -37.507 12.054 44.505 1.00 55.97 100 SER A N 1
ATOM 792 C CA . SER A 1 100 ? -38.947 11.761 44.404 1.00 55.97 100 SER A CA 1
ATOM 793 C C . SER A 1 100 ? -39.716 12.510 45.505 1.00 55.97 100 SER A C 1
ATOM 795 O O . SER A 1 100 ? -39.544 12.189 46.683 1.00 55.97 100 SER A O 1
ATOM 797 N N . GLU A 1 101 ? -40.539 13.496 45.153 1.00 52.94 101 GLU A N 1
ATOM 798 C CA . GLU A 1 101 ? -41.210 14.416 46.096 1.00 52.94 101 GLU A CA 1
ATOM 799 C C . GLU A 1 101 ? -42.491 13.865 46.783 1.00 52.94 101 GLU A C 1
ATOM 801 O O . GLU A 1 101 ? -43.228 14.622 47.396 1.00 52.94 101 GLU A O 1
ATOM 806 N N . GLU A 1 102 ? -42.786 12.560 46.763 1.00 51.38 102 GLU A N 1
ATOM 807 C CA . GLU A 1 102 ? -44.153 12.063 47.063 1.00 51.38 102 GLU A CA 1
ATOM 808 C C . GLU A 1 102 ? -44.496 11.650 48.526 1.00 51.38 102 GLU A C 1
ATOM 810 O O . GLU A 1 102 ? -45.587 11.139 48.749 1.00 51.38 102 GLU A O 1
ATOM 815 N N . ASN A 1 103 ? -43.648 11.834 49.555 1.00 44.44 103 ASN A N 1
ATOM 816 C CA . ASN A 1 103 ? -43.869 11.174 50.874 1.00 44.44 103 ASN A CA 1
ATOM 817 C C . ASN A 1 103 ? -44.150 12.059 52.112 1.00 44.44 103 ASN A C 1
ATOM 819 O O . ASN A 1 103 ? -44.397 11.504 53.183 1.00 44.44 103 ASN A O 1
ATOM 823 N N . GLU A 1 104 ? -44.123 13.393 52.036 1.00 51.47 104 GLU A N 1
ATOM 824 C CA . GLU A 1 104 ? -44.275 14.238 53.245 1.00 51.47 104 GLU A CA 1
ATOM 825 C C . GLU 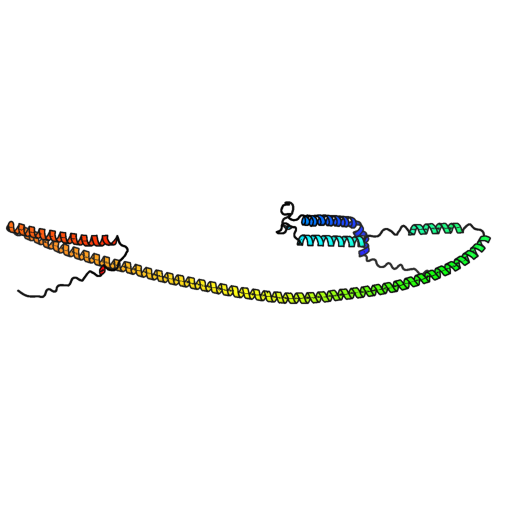A 1 104 ? -45.737 14.532 53.651 1.00 51.47 104 GLU A C 1
ATOM 827 O O . GLU A 1 104 ? -46.000 14.788 54.827 1.00 51.47 104 GLU A O 1
ATOM 832 N N . ASP A 1 105 ? -46.713 14.376 52.751 1.00 54.94 105 ASP A N 1
ATOM 833 C CA . ASP A 1 105 ? -48.123 14.722 53.016 1.00 54.94 105 ASP A CA 1
ATOM 834 C C . ASP A 1 105 ? -48.907 13.677 53.835 1.00 54.94 105 ASP A C 1
ATOM 836 O O . ASP A 1 105 ? -49.944 13.984 54.428 1.00 54.94 105 ASP A O 1
ATOM 840 N N . LEU A 1 106 ? -48.422 12.434 53.928 1.00 52.56 106 LEU A N 1
ATOM 841 C CA . LEU A 1 106 ? -49.151 11.361 54.618 1.00 52.56 106 LEU A CA 1
ATOM 842 C C . LEU A 1 106 ? -49.034 11.434 56.152 1.00 52.56 106 LEU A C 1
ATOM 844 O O . LEU A 1 106 ? -49.951 11.037 56.872 1.00 52.56 106 LEU A O 1
ATOM 848 N N . GLN A 1 107 ? -47.906 11.933 56.666 1.00 51.03 107 GLN A N 1
ATOM 849 C CA . GLN A 1 107 ? -47.588 11.904 58.097 1.00 51.03 107 GLN A CA 1
ATOM 850 C C . GLN A 1 107 ? -48.380 12.960 58.889 1.00 51.03 107 GLN A C 1
ATOM 852 O O . GLN A 1 107 ? -48.806 12.702 60.013 1.00 51.03 107 GLN A O 1
ATOM 857 N N . SER A 1 108 ? -48.648 14.116 58.275 1.00 58.41 108 SER A N 1
ATOM 858 C CA . SER A 1 108 ? -49.406 15.224 58.879 1.00 58.41 108 SER A CA 1
ATOM 859 C C . SER A 1 108 ? -50.880 14.876 59.130 1.00 58.41 108 SER A C 1
ATOM 861 O O . SER A 1 108 ? -51.491 15.368 60.080 1.00 58.41 108 SER A O 1
ATOM 863 N N . SER A 1 109 ? -51.445 13.973 58.324 1.00 60.59 109 SER A N 1
ATOM 864 C CA . SER A 1 109 ? -52.839 13.539 58.449 1.00 60.59 109 SER A CA 1
ATOM 865 C C . SER A 1 109 ? -53.066 12.620 59.660 1.00 60.59 109 SER A C 1
ATOM 867 O O . SER A 1 109 ? -54.119 12.693 60.296 1.00 60.59 109 SER A O 1
ATOM 869 N N . ILE A 1 110 ? -52.075 11.803 60.037 1.00 64.44 110 ILE A N 1
ATOM 870 C CA . ILE A 1 110 ? -52.168 10.845 61.158 1.00 64.44 110 ILE A CA 1
ATOM 871 C C . ILE A 1 110 ? -52.132 11.564 62.515 1.00 64.44 110 ILE A C 1
ATOM 873 O O . ILE A 1 110 ? -52.898 11.221 63.420 1.00 64.44 110 ILE A O 1
ATOM 877 N N . ASP A 1 111 ? -51.310 12.606 62.639 1.00 66.38 111 ASP A N 1
ATOM 878 C CA . ASP A 1 111 ? -51.171 13.375 63.881 1.00 66.38 111 ASP A CA 1
ATOM 879 C C . ASP A 1 111 ? -52.454 14.152 64.235 1.00 66.38 111 ASP A C 1
ATOM 881 O O . ASP A 1 111 ? -52.782 14.329 65.412 1.00 66.38 111 ASP A O 1
ATOM 885 N N . SER A 1 112 ? -53.245 14.544 63.229 1.00 64.62 112 SER A N 1
ATOM 886 C CA . SER A 1 112 ? -54.518 15.247 63.438 1.00 64.62 112 SER A CA 1
ATOM 887 C C . SER A 1 112 ? -55.577 14.369 64.127 1.00 64.62 112 SER A C 1
ATOM 889 O O . SER A 1 112 ? -56.282 14.831 65.029 1.00 64.62 112 SER A O 1
ATOM 891 N N . LEU A 1 113 ? -55.629 13.077 63.783 1.00 65.44 113 LEU A N 1
ATOM 892 C CA . LEU A 1 113 ? -56.626 12.128 64.282 1.00 65.44 113 LEU A CA 1
ATOM 893 C C . LEU A 1 113 ? -56.394 11.746 65.754 1.00 65.44 113 LEU A C 1
ATOM 895 O O . LEU A 1 113 ? -57.351 11.594 66.516 1.00 65.44 113 LEU A O 1
ATOM 899 N N . SER A 1 114 ? -55.130 11.643 66.178 1.00 59.69 114 SER A N 1
ATOM 900 C CA . SER A 1 114 ? -54.767 11.290 67.560 1.00 59.69 114 SER A CA 1
ATOM 901 C C . SER A 1 114 ? -55.234 12.335 68.581 1.00 59.69 114 SER A C 1
ATOM 903 O O . SER A 1 114 ? -55.553 11.986 69.717 1.00 59.69 114 SER A O 1
ATOM 905 N N . SER A 1 115 ? -55.295 13.611 68.187 1.00 64.38 115 SER A N 1
ATOM 906 C CA . SER A 1 115 ? -55.706 14.706 69.076 1.00 64.38 115 SER A CA 1
ATOM 907 C C . SER A 1 115 ? -57.206 14.677 69.412 1.00 64.38 115 SER A C 1
ATOM 909 O O . SER A 1 115 ? -57.603 14.983 70.537 1.00 64.38 115 SER A O 1
ATOM 911 N N . ALA A 1 116 ? -58.043 14.233 68.469 1.00 63.34 116 ALA A N 1
ATOM 912 C CA . ALA A 1 116 ? -59.497 14.222 68.611 1.00 63.34 116 ALA A CA 1
ATOM 913 C C . ALA A 1 116 ? -59.985 13.169 69.620 1.00 63.34 116 ALA A C 1
ATOM 915 O O . ALA A 1 116 ? -60.923 13.406 70.380 1.00 63.34 116 ALA A O 1
ATOM 916 N N . VAL A 1 117 ? -59.314 12.017 69.674 1.00 64.31 117 VAL A N 1
ATOM 917 C CA . VAL A 1 117 ? -59.678 10.904 70.566 1.00 64.31 117 VAL A CA 1
ATOM 918 C C . VAL A 1 117 ? -59.420 11.249 72.037 1.00 64.31 117 VAL A C 1
ATOM 920 O O . VAL A 1 117 ? -60.172 10.842 72.921 1.00 64.31 117 VAL A O 1
ATOM 923 N N . GLN A 1 118 ? -58.393 12.052 72.314 1.00 63.50 118 GLN A N 1
ATOM 924 C CA . GLN A 1 118 ? -57.995 12.404 73.678 1.00 63.50 118 GLN A CA 1
ATOM 925 C C . GLN A 1 118 ? -59.025 13.313 74.369 1.00 63.50 118 GLN A C 1
ATOM 927 O O . GLN A 1 118 ? -59.261 13.192 75.575 1.00 63.50 118 GLN A O 1
ATOM 932 N N . HIS A 1 119 ? -59.708 14.149 73.583 1.00 59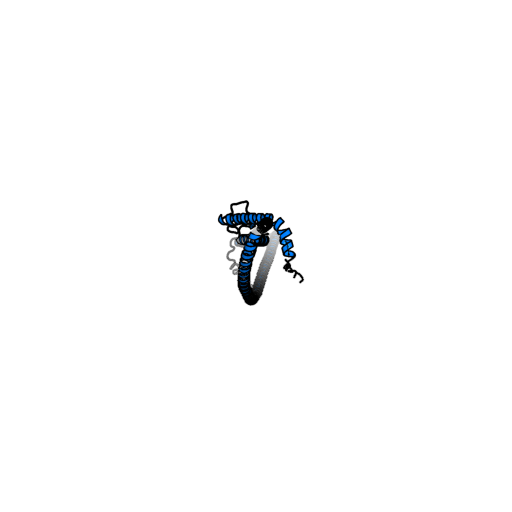.16 119 HIS A N 1
ATOM 933 C CA . HIS A 1 119 ? -60.739 15.074 74.050 1.00 59.16 119 HIS A CA 1
ATOM 934 C C . HIS A 1 119 ? -62.041 14.379 74.483 1.00 59.16 119 HIS A C 1
ATOM 936 O O . HIS A 1 119 ? -62.735 14.873 75.368 1.00 59.16 119 HIS A O 1
ATOM 942 N N . LEU A 1 120 ? -62.352 13.213 73.909 1.00 55.12 120 LEU A N 1
ATOM 943 C CA . LEU A 1 120 ? -63.548 12.429 74.245 1.00 55.12 120 LEU A CA 1
ATOM 944 C C . LEU A 1 120 ? -63.446 11.705 75.597 1.00 55.12 120 LEU A C 1
ATOM 946 O O . LEU A 1 120 ? -64.465 11.322 76.167 1.00 55.12 120 LEU A O 1
ATOM 950 N N . SER A 1 121 ? -62.236 11.530 76.136 1.00 49.00 121 SER A N 1
ATOM 951 C CA . SER A 1 121 ? -62.022 10.765 77.374 1.00 49.00 121 SER A CA 1
ATOM 952 C C . SER A 1 121 ? -62.392 11.513 78.665 1.00 49.00 121 SER A C 1
ATOM 954 O O . SER A 1 121 ? -62.468 10.895 79.723 1.00 49.00 121 SER A O 1
ATOM 956 N N . GLN A 1 122 ? -62.650 12.826 78.607 1.00 53.94 122 GLN A N 1
ATOM 957 C CA . GLN A 1 122 ? -62.815 13.676 79.798 1.00 53.94 122 GLN A CA 1
ATOM 958 C C . GLN A 1 122 ? -64.267 13.828 80.304 1.00 53.94 122 GLN A C 1
ATOM 960 O O . GLN A 1 122 ? -64.485 14.547 81.276 1.00 53.94 122 GLN A O 1
ATOM 965 N N . THR A 1 123 ? -65.272 13.195 79.684 1.00 52.81 123 THR A N 1
ATOM 966 C CA . THR A 1 123 ? -66.687 13.616 79.850 1.00 52.81 123 THR A CA 1
ATOM 967 C C . THR A 1 123 ? -67.646 12.574 80.469 1.00 52.81 123 THR A C 1
ATOM 969 O O . THR A 1 123 ? -68.849 12.813 80.462 1.00 52.81 123 THR A O 1
ATOM 972 N N . ILE A 1 124 ? -67.200 11.427 81.013 1.00 44.66 124 ILE A N 1
ATOM 973 C CA . ILE A 1 124 ? -68.119 10.292 81.314 1.00 44.66 124 ILE A CA 1
ATOM 974 C C . ILE A 1 124 ? -68.173 9.873 82.821 1.00 44.66 124 ILE A C 1
ATOM 976 O O . ILE A 1 124 ? -67.117 9.796 83.445 1.00 44.66 124 ILE A O 1
ATOM 980 N N . PRO A 1 125 ? -69.365 9.576 83.417 1.00 49.91 125 PRO A N 1
ATOM 981 C CA . PRO A 1 125 ? -69.573 9.191 84.839 1.00 49.91 125 PRO A CA 1
ATOM 982 C C . PRO A 1 125 ? -69.128 7.766 85.273 1.00 49.91 125 PRO A C 1
ATOM 984 O O . PRO A 1 125 ? -68.959 6.868 84.452 1.00 49.91 125 PRO A O 1
ATOM 987 N N . SER A 1 126 ? -69.021 7.535 86.595 1.00 49.69 126 SER A N 1
ATOM 988 C CA . SER A 1 126 ? -68.276 6.434 87.256 1.00 49.69 126 SER A CA 1
ATOM 989 C C . SER A 1 126 ? -68.852 5.005 87.204 1.00 49.69 126 SER A C 1
ATOM 991 O O . SER A 1 126 ? -68.098 4.059 87.393 1.00 49.69 126 SER A O 1
ATOM 993 N N . GLU A 1 127 ? -70.142 4.796 86.941 1.00 49.47 127 GLU A N 1
ATOM 994 C CA . GLU A 1 127 ? -70.731 3.438 86.846 1.00 49.47 127 GLU A CA 1
ATOM 995 C C . GLU A 1 127 ? -70.552 2.837 85.441 1.00 49.47 127 GLU A C 1
ATOM 997 O O . GLU A 1 127 ? -70.278 1.651 85.265 1.00 49.47 127 GLU A O 1
ATOM 1002 N N . ILE A 1 128 ? -70.545 3.709 84.427 1.00 57.69 128 ILE A N 1
ATOM 1003 C CA . ILE A 1 128 ? -70.032 3.389 83.092 1.00 57.69 128 ILE A CA 1
ATOM 1004 C C . ILE A 1 128 ? -68.520 3.142 83.190 1.00 57.69 128 ILE A C 1
ATOM 1006 O O . ILE A 1 128 ? -68.006 2.303 82.458 1.00 57.69 128 ILE A O 1
ATOM 1010 N N . ALA A 1 129 ? -67.811 3.792 84.125 1.00 52.81 129 ALA A N 1
ATOM 1011 C CA . ALA A 1 129 ? -66.374 3.604 84.306 1.00 52.81 129 ALA A CA 1
ATOM 1012 C C . ALA A 1 129 ? -65.989 2.169 84.706 1.00 52.81 129 ALA A C 1
ATOM 1014 O O . ALA A 1 129 ? -64.979 1.696 84.212 1.00 52.81 129 ALA A O 1
ATOM 1015 N N . GLU A 1 130 ? -66.771 1.427 85.500 1.00 53.84 130 GLU A N 1
ATOM 1016 C CA . GLU A 1 130 ? -66.447 0.021 85.821 1.00 53.84 130 GLU A CA 1
ATOM 1017 C C . GLU A 1 130 ? -66.691 -0.944 84.647 1.00 53.84 130 GLU A C 1
ATOM 1019 O O . GLU A 1 130 ? -65.853 -1.808 84.374 1.00 53.84 130 GLU A O 1
ATOM 1024 N N . GLN A 1 131 ? -67.777 -0.771 83.882 1.00 65.94 131 GLN A N 1
ATOM 1025 C CA . GLN A 1 131 ? -67.964 -1.501 82.617 1.00 65.94 131 GLN A CA 1
ATOM 1026 C C . GLN A 1 131 ? -66.909 -1.109 81.571 1.00 65.94 131 GLN A C 1
ATOM 1028 O O . GLN A 1 131 ? -66.433 -1.965 80.820 1.00 65.94 131 GLN A O 1
ATOM 1033 N N . LEU A 1 132 ? -66.500 0.160 81.542 1.00 63.91 132 LEU A N 1
ATOM 1034 C CA . LEU A 1 132 ? -65.374 0.657 80.752 1.00 63.91 132 LEU A CA 1
ATOM 1035 C C . LEU A 1 132 ? -64.055 0.063 81.228 1.00 63.91 132 LEU A C 1
ATOM 1037 O O . LEU A 1 132 ? -63.260 -0.300 80.383 1.00 63.91 132 LEU A O 1
ATOM 1041 N N . ILE A 1 133 ? -63.818 -0.105 82.529 1.00 69.94 133 ILE A N 1
ATOM 1042 C CA . ILE A 1 133 ? -62.597 -0.725 83.059 1.00 69.94 133 ILE A CA 1
ATOM 1043 C C . ILE A 1 133 ? -62.571 -2.208 82.685 1.00 69.94 133 ILE A C 1
ATOM 1045 O O . ILE A 1 133 ? -61.573 -2.674 82.146 1.00 69.94 133 ILE A O 1
ATOM 1049 N N . GLY A 1 134 ? -63.671 -2.946 82.865 1.00 72.19 134 GLY A N 1
ATOM 1050 C CA . GLY A 1 134 ? -63.744 -4.363 82.488 1.00 72.19 134 GLY A CA 1
ATOM 1051 C C . GLY A 1 134 ? -63.637 -4.602 80.975 1.00 72.19 134 GLY A C 1
ATOM 1052 O O . GLY A 1 134 ? -62.954 -5.530 80.531 1.00 72.19 134 GLY A O 1
ATOM 1053 N N . SER A 1 135 ? -64.270 -3.750 80.162 1.00 72.50 135 SER A N 1
ATOM 1054 C CA . SER A 1 135 ? -64.130 -3.790 78.699 1.00 72.50 135 SER A CA 1
ATOM 1055 C C . SER A 1 135 ? -62.760 -3.298 78.238 1.00 72.50 135 SER A C 1
ATOM 1057 O O . SER A 1 135 ? -62.180 -3.926 77.358 1.00 72.50 135 SER A O 1
ATOM 1059 N N . ALA A 1 136 ? -62.183 -2.272 78.866 1.00 69.75 136 ALA A N 1
ATOM 1060 C CA . ALA A 1 136 ? -60.823 -1.806 78.606 1.00 69.75 136 ALA A CA 1
ATOM 1061 C C . ALA A 1 136 ? -59.796 -2.870 78.978 1.00 69.75 136 ALA A C 1
ATOM 1063 O O . ALA A 1 136 ? -58.825 -3.031 78.256 1.00 69.75 136 ALA A O 1
ATOM 1064 N N . GLN A 1 137 ? -60.021 -3.648 80.035 1.00 74.31 137 GLN A N 1
ATOM 1065 C CA . GLN A 1 137 ? -59.116 -4.714 80.451 1.00 74.31 137 GLN A CA 1
ATOM 1066 C C . GLN A 1 137 ? -59.203 -5.924 79.513 1.00 74.31 137 GLN A C 1
ATOM 1068 O O . GLN A 1 137 ? -58.169 -6.433 79.091 1.00 74.31 137 GLN A O 1
ATOM 1073 N N . LYS A 1 138 ? -60.408 -6.319 79.070 1.00 78.88 138 LYS A N 1
ATOM 1074 C CA . LYS A 1 138 ? -60.561 -7.305 77.980 1.00 78.88 138 LYS A CA 1
ATOM 1075 C C . LYS A 1 138 ? -59.955 -6.812 76.664 1.00 78.88 138 LYS A C 1
ATOM 1077 O O . LYS A 1 138 ? -59.309 -7.588 75.967 1.00 78.88 138 LYS A O 1
ATOM 1082 N N . THR A 1 139 ? -60.140 -5.534 76.339 1.00 74.88 139 THR A N 1
ATOM 1083 C CA . THR A 1 139 ? -59.560 -4.904 75.143 1.00 74.88 139 THR A CA 1
ATOM 1084 C C . THR A 1 139 ? -58.039 -4.831 75.255 1.00 74.88 139 THR A C 1
ATOM 1086 O O . THR A 1 139 ? -57.356 -5.085 74.273 1.00 74.88 139 THR A O 1
ATOM 1089 N N . ALA A 1 140 ? -57.498 -4.572 76.447 1.00 73.19 140 ALA A N 1
ATOM 1090 C CA . ALA A 1 140 ? -56.065 -4.555 76.716 1.00 73.19 140 ALA A CA 1
ATOM 1091 C C . ALA A 1 140 ? -55.454 -5.951 76.573 1.00 73.19 140 ALA A C 1
ATOM 1093 O O . ALA A 1 140 ? -54.447 -6.087 75.888 1.00 73.19 140 ALA A O 1
ATOM 1094 N N . SER A 1 141 ? -56.085 -6.995 77.123 1.00 78.69 141 SER A N 1
ATOM 1095 C CA . SER A 1 141 ? -55.619 -8.376 76.938 1.00 78.69 141 SER A CA 1
ATOM 1096 C C . SER A 1 141 ? -55.704 -8.820 75.475 1.00 78.69 141 SER A C 1
ATOM 1098 O O . SER A 1 141 ? -54.752 -9.403 74.968 1.00 78.69 141 SER A O 1
ATOM 1100 N N . ALA A 1 142 ? -56.794 -8.494 74.768 1.00 81.50 142 ALA A N 1
ATOM 1101 C CA . ALA A 1 142 ? -56.917 -8.773 73.335 1.00 81.50 142 ALA A CA 1
ATOM 1102 C C . ALA A 1 142 ? -55.854 -8.021 72.511 1.00 81.50 142 ALA A C 1
ATOM 1104 O O . ALA A 1 142 ? -55.248 -8.598 71.604 1.00 81.50 142 ALA A O 1
ATOM 1105 N N . ALA A 1 143 ? -55.584 -6.758 72.855 1.00 76.50 143 ALA A N 1
ATOM 1106 C CA . ALA A 1 143 ? -54.529 -5.953 72.250 1.00 76.50 143 ALA A CA 1
ATOM 1107 C C . ALA A 1 143 ? -53.132 -6.521 72.542 1.00 76.50 143 ALA A C 1
ATOM 1109 O O . ALA A 1 143 ? -52.286 -6.510 71.656 1.00 76.50 143 ALA A O 1
ATOM 1110 N N . GLU A 1 144 ? -52.886 -7.062 73.736 1.00 81.38 144 GLU A N 1
ATOM 1111 C CA . GLU A 1 144 ? -51.612 -7.687 74.102 1.00 81.38 144 GLU A CA 1
ATOM 1112 C C . GLU A 1 144 ? -51.354 -8.976 73.308 1.00 81.38 144 GLU A C 1
ATOM 1114 O O . GLU A 1 144 ? -50.246 -9.170 72.798 1.00 81.38 144 GLU A O 1
ATOM 1119 N N . THR A 1 145 ? -52.380 -9.810 73.099 1.00 87.50 145 THR A N 1
ATOM 1120 C CA . THR A 1 145 ? -52.289 -10.951 72.171 1.00 87.50 145 THR A CA 1
ATOM 1121 C C . THR A 1 145 ? -52.031 -10.500 70.734 1.00 87.50 145 THR A C 1
ATOM 1123 O O . THR A 1 145 ? -51.103 -11.002 70.109 1.00 87.50 145 THR A O 1
ATOM 1126 N N . LEU A 1 146 ? -52.753 -9.490 70.228 1.00 86.56 146 LEU A N 1
ATOM 1127 C CA . LEU A 1 146 ? -52.531 -8.962 68.874 1.00 86.56 146 LEU A CA 1
ATOM 1128 C C . LEU A 1 146 ? -51.132 -8.356 68.694 1.00 86.56 146 LEU A C 1
ATOM 1130 O O . LEU A 1 146 ? -50.531 -8.493 67.629 1.00 86.56 146 LEU A O 1
ATOM 1134 N N . LEU A 1 147 ? -50.599 -7.690 69.722 1.00 84.81 147 LEU A N 1
ATOM 1135 C CA . LEU A 1 147 ? -49.240 -7.150 69.704 1.00 84.81 147 LEU A CA 1
ATOM 1136 C C . LEU A 1 147 ? -48.199 -8.270 69.718 1.00 84.81 147 LEU A C 1
ATOM 1138 O O . LEU A 1 147 ? -47.220 -8.185 68.979 1.00 84.81 147 LEU A O 1
ATOM 1142 N N . THR A 1 148 ? -48.414 -9.318 70.514 1.00 88.81 148 THR A N 1
ATOM 1143 C CA . THR A 1 148 ? -47.527 -10.490 70.560 1.00 88.81 148 THR A CA 1
ATOM 1144 C C . THR A 1 148 ? -47.494 -11.215 69.214 1.00 88.81 148 THR A C 1
ATOM 1146 O O . THR A 1 148 ? -46.408 -11.403 68.660 1.00 88.81 148 THR A O 1
ATOM 1149 N N . ASP A 1 149 ? -48.659 -11.515 68.634 1.00 90.50 149 ASP A N 1
ATOM 1150 C CA . ASP A 1 149 ? -48.782 -12.127 67.303 1.00 90.50 149 ASP A CA 1
ATOM 1151 C C . ASP A 1 149 ? -48.148 -11.232 66.224 1.00 90.50 149 ASP A C 1
ATOM 1153 O O . ASP A 1 149 ? -47.416 -11.694 65.344 1.00 90.50 149 ASP A O 1
ATOM 1157 N N . GLY A 1 150 ? -48.363 -9.915 66.325 1.00 84.31 150 GLY A N 1
ATOM 1158 C CA . GLY A 1 150 ? -47.748 -8.922 65.448 1.00 84.31 150 GLY A CA 1
ATOM 1159 C C . GLY A 1 150 ? -46.218 -8.927 65.521 1.00 84.31 150 GLY A C 1
ATOM 1160 O O . GLY A 1 150 ? -45.557 -8.876 64.481 1.00 84.31 150 GLY A O 1
ATOM 1161 N N . ILE A 1 151 ? -45.643 -9.034 66.724 1.00 89.75 151 ILE A N 1
ATOM 1162 C CA . ILE A 1 151 ? -44.192 -9.140 66.941 1.00 89.75 151 ILE A CA 1
ATOM 1163 C C . ILE A 1 151 ? -43.648 -10.447 66.354 1.00 89.75 151 ILE A C 1
ATOM 1165 O O . ILE A 1 151 ? -42.584 -10.432 65.727 1.00 89.75 151 ILE A O 1
ATOM 1169 N N . GLU A 1 152 ? -44.355 -11.567 66.515 1.00 92.12 152 GLU A N 1
ATOM 1170 C CA . GLU A 1 152 ? -43.941 -12.856 65.952 1.00 92.12 152 GLU A CA 1
ATOM 1171 C C . GLU A 1 152 ? -43.912 -12.820 64.416 1.00 92.12 152 GLU A C 1
ATOM 1173 O O . GLU A 1 152 ? -42.900 -13.188 63.806 1.00 92.12 152 GLU A O 1
ATOM 1178 N N . ILE A 1 153 ? -44.958 -12.276 63.783 1.00 90.62 153 ILE A N 1
ATOM 1179 C CA . ILE A 1 153 ? -45.016 -12.084 62.325 1.00 90.62 153 ILE A CA 1
ATOM 1180 C C . ILE A 1 153 ? -43.873 -11.177 61.851 1.00 90.62 153 ILE A C 1
ATOM 1182 O O . ILE A 1 153 ? -43.192 -11.499 60.870 1.00 90.62 153 ILE A O 1
ATOM 1186 N N . LEU A 1 154 ? -43.619 -10.068 62.556 1.00 88.75 154 LEU A N 1
ATOM 1187 C CA . LEU A 1 154 ? -42.524 -9.142 62.248 1.00 88.75 154 LEU A CA 1
ATOM 1188 C C . LEU A 1 154 ? -41.155 -9.819 62.340 1.00 88.75 154 LEU A C 1
ATOM 1190 O O . LEU A 1 154 ? -40.317 -9.633 61.456 1.00 88.75 154 LEU A O 1
ATOM 1194 N N . ASN A 1 155 ? -40.931 -10.640 63.366 1.00 89.94 155 ASN A N 1
ATOM 1195 C CA . ASN A 1 155 ? -39.691 -11.396 63.523 1.00 89.94 155 ASN A CA 1
ATOM 1196 C C . ASN A 1 155 ? -39.531 -12.458 62.424 1.00 89.94 155 ASN A C 1
ATOM 1198 O O . ASN A 1 155 ? -38.439 -12.603 61.865 1.00 89.94 155 ASN A O 1
ATOM 1202 N N . GLY A 1 156 ? -40.614 -13.144 62.046 1.00 92.88 156 GLY A N 1
ATOM 1203 C CA . GLY A 1 156 ? -40.621 -14.086 60.925 1.00 92.88 156 GLY A CA 1
ATOM 1204 C C . GLY A 1 156 ? -40.317 -13.411 59.583 1.00 92.88 156 GLY A C 1
ATOM 1205 O O . GLY A 1 156 ? -39.529 -13.928 58.783 1.00 92.88 156 GLY A O 1
ATOM 1206 N N . PHE A 1 157 ? -40.887 -12.228 59.342 1.00 90.50 157 PHE A N 1
ATOM 1207 C CA . PHE A 1 157 ? -40.607 -11.431 58.148 1.00 90.50 157 PHE A CA 1
ATOM 1208 C C . PHE A 1 157 ? -39.159 -10.932 58.129 1.00 90.50 157 PHE A C 1
ATOM 1210 O O . PHE A 1 157 ? -38.474 -11.072 57.114 1.00 90.50 157 PHE A O 1
ATOM 1217 N N . ARG A 1 158 ? -38.661 -10.436 59.267 1.00 90.00 158 ARG A N 1
ATOM 1218 C CA . ARG A 1 158 ? -37.273 -9.992 59.428 1.00 90.00 158 ARG A CA 1
ATOM 1219 C C . ARG A 1 158 ? -36.279 -11.117 59.143 1.00 90.00 158 ARG A C 1
ATOM 1221 O O . ARG A 1 158 ? -35.365 -10.918 58.355 1.00 90.00 158 ARG A O 1
ATOM 1228 N N . SER A 1 159 ? -36.503 -12.315 59.684 1.00 92.31 159 SER A N 1
ATOM 1229 C CA . SER A 1 159 ? -35.647 -13.481 59.417 1.00 92.31 159 SER A CA 1
ATOM 1230 C C . SER A 1 159 ? -35.631 -13.875 57.931 1.00 92.31 159 SER A C 1
ATOM 1232 O O . SER A 1 159 ? -34.568 -14.151 57.368 1.00 92.31 159 SER A O 1
ATOM 1234 N N . LYS A 1 160 ? -36.791 -13.854 57.256 1.00 93.75 160 LYS A N 1
ATOM 1235 C CA . LYS A 1 160 ? -36.874 -14.106 55.804 1.00 93.75 160 LYS A CA 1
ATOM 1236 C C . LYS A 1 160 ? -36.144 -13.036 54.990 1.00 93.75 160 LYS A C 1
ATOM 1238 O O . LYS A 1 160 ? -35.493 -13.384 54.003 1.00 93.75 160 LYS A O 1
ATOM 1243 N N . LEU A 1 161 ? -36.251 -11.767 55.387 1.00 89.88 161 LEU A N 1
ATOM 1244 C CA . LEU A 1 161 ? -35.519 -10.668 54.759 1.00 89.88 161 LEU A CA 1
ATOM 1245 C C . LEU A 1 161 ? -34.012 -10.832 54.937 1.00 89.88 161 LEU A C 1
ATOM 1247 O O . LEU A 1 161 ? -33.298 -10.788 53.941 1.00 89.88 161 LEU A O 1
ATOM 1251 N N . ASP A 1 162 ? -33.539 -11.103 56.153 1.00 91.19 162 ASP A N 1
ATOM 1252 C CA . ASP A 1 162 ? -32.114 -11.304 56.430 1.00 91.19 162 ASP A CA 1
ATOM 1253 C C . ASP A 1 162 ? -31.551 -12.466 55.594 1.00 91.19 162 ASP A C 1
ATOM 1255 O O . ASP A 1 162 ? -30.505 -12.332 54.958 1.00 91.19 162 ASP A O 1
ATOM 1259 N N . LYS A 1 163 ? -32.292 -13.580 55.486 1.00 94.25 163 LYS A N 1
ATOM 1260 C CA . LYS A 1 163 ? -31.906 -14.712 54.627 1.00 94.25 163 LYS A CA 1
ATOM 1261 C C . LYS A 1 163 ? -31.833 -14.324 53.146 1.00 94.25 163 LYS A C 1
ATOM 1263 O O . LYS A 1 163 ? -30.896 -14.733 52.462 1.00 94.25 163 LYS A O 1
ATOM 1268 N N . ARG A 1 164 ? -32.794 -13.539 52.642 1.00 92.69 164 ARG A N 1
ATOM 1269 C CA . ARG A 1 164 ? -32.767 -13.049 51.252 1.00 92.69 164 ARG A CA 1
ATOM 1270 C C . ARG A 1 164 ? -31.623 -12.073 51.004 1.00 92.69 164 ARG A C 1
ATOM 1272 O O . ARG A 1 164 ? -31.022 -12.148 49.941 1.00 92.69 164 ARG A O 1
ATOM 1279 N N . ILE A 1 165 ? -31.312 -11.196 51.956 1.00 90.44 165 ILE A N 1
ATOM 1280 C CA . ILE A 1 165 ? -30.190 -10.254 51.848 1.00 90.44 165 ILE A CA 1
ATOM 1281 C C . ILE A 1 165 ? -28.874 -11.027 51.730 1.00 90.44 165 ILE A C 1
ATOM 1283 O O . ILE A 1 165 ? -28.117 -10.785 50.795 1.00 90.44 165 ILE A O 1
ATOM 1287 N N . VAL A 1 166 ? -28.647 -12.020 52.597 1.00 93.88 166 VAL A N 1
ATOM 1288 C CA . VAL A 1 166 ? -27.442 -12.866 52.535 1.00 93.88 166 VAL A CA 1
ATOM 1289 C C . VAL A 1 166 ? -27.340 -13.611 51.201 1.00 93.88 166 VAL A C 1
ATOM 1291 O O . VAL A 1 166 ? -26.253 -13.704 50.635 1.00 93.88 166 VAL A O 1
ATOM 1294 N N . GLN A 1 167 ? -28.458 -14.119 50.676 1.00 93.94 167 GLN A N 1
ATOM 1295 C CA . GLN A 1 167 ? -28.469 -14.808 49.385 1.00 93.94 167 GLN A CA 1
ATOM 1296 C C . GLN A 1 167 ? -28.156 -13.858 48.220 1.00 93.94 167 GLN A C 1
ATOM 1298 O O . GLN A 1 167 ? -27.331 -14.184 47.374 1.00 93.94 167 GLN A O 1
ATOM 1303 N N . ILE A 1 168 ? -28.738 -12.654 48.218 1.00 90.38 168 ILE A N 1
ATOM 1304 C CA . ILE A 1 168 ? -28.434 -11.620 47.220 1.00 90.38 168 ILE A CA 1
ATOM 1305 C C . ILE A 1 168 ? -26.949 -11.236 47.274 1.00 90.38 168 ILE A C 1
ATOM 1307 O O . ILE A 1 168 ? -26.317 -11.107 46.227 1.00 90.38 168 ILE A O 1
ATOM 1311 N N . ASP A 1 169 ? -26.366 -11.096 48.466 1.00 89.62 169 ASP A N 1
ATOM 1312 C CA . ASP A 1 169 ? -24.940 -10.790 48.610 1.00 89.62 169 ASP A CA 1
ATOM 1313 C C . ASP A 1 169 ? -24.052 -11.910 48.040 1.00 89.62 169 ASP A C 1
ATOM 1315 O O . ASP A 1 169 ? -23.063 -11.628 47.357 1.00 89.62 169 ASP A O 1
ATOM 1319 N N . GLN A 1 170 ? -24.414 -13.179 48.257 1.00 94.25 170 GLN A N 1
ATOM 1320 C CA . GLN A 1 170 ? -23.709 -14.330 47.677 1.00 94.25 170 GLN A CA 1
ATOM 1321 C C . GLN A 1 170 ? -23.805 -14.351 46.146 1.00 94.25 170 GLN A C 1
ATOM 1323 O O . GLN A 1 170 ? -22.781 -14.512 45.475 1.00 94.25 170 GLN A O 1
ATOM 1328 N N . ASP A 1 171 ? -24.996 -14.111 45.597 1.00 92.12 171 ASP A N 1
ATOM 1329 C CA . ASP A 1 171 ? -25.218 -14.045 44.151 1.00 92.12 171 ASP A CA 1
ATOM 1330 C C . ASP A 1 171 ? -24.403 -12.897 43.526 1.00 92.12 171 ASP A C 1
ATOM 1332 O O . ASP A 1 171 ? -23.733 -13.077 42.506 1.00 92.12 171 ASP A O 1
ATOM 1336 N N . ILE A 1 172 ? -24.372 -11.723 44.173 1.00 89.75 172 ILE A N 1
ATOM 1337 C CA . ILE A 1 172 ? -23.557 -10.577 43.737 1.00 89.75 172 ILE A CA 1
ATOM 1338 C C . ILE A 1 172 ? -22.065 -10.931 43.740 1.00 89.75 172 ILE A C 1
ATOM 1340 O O . ILE A 1 172 ? -21.350 -10.573 42.797 1.00 89.75 172 ILE A O 1
ATOM 1344 N N . ILE A 1 173 ? -21.571 -11.626 44.770 1.00 92.69 173 ILE A N 1
ATOM 1345 C CA . ILE A 1 173 ? -20.170 -12.068 44.838 1.00 92.69 173 ILE A CA 1
ATOM 1346 C C . ILE A 1 173 ? -19.854 -13.025 43.683 1.00 92.69 173 ILE A C 1
ATOM 1348 O O . ILE A 1 173 ? -18.840 -12.840 43.005 1.00 92.69 173 ILE A O 1
ATOM 1352 N N . GLN A 1 174 ? -20.728 -13.994 43.410 1.00 92.94 174 GLN A N 1
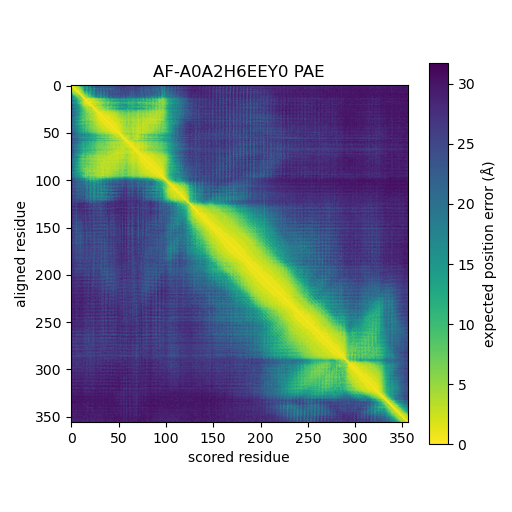ATOM 1353 C CA . GLN A 1 174 ? -20.529 -14.963 42.334 1.00 92.94 174 GLN A CA 1
ATOM 1354 C C . GLN A 1 174 ? -20.537 -14.294 40.952 1.00 92.94 174 GLN A C 1
ATOM 1356 O O . GLN A 1 174 ? -19.661 -14.555 40.125 1.00 92.94 174 GLN A O 1
ATOM 1361 N N . VAL A 1 175 ? -21.473 -13.371 40.707 1.00 91.06 175 VAL A N 1
ATOM 1362 C CA . VAL A 1 175 ? -21.522 -12.593 39.460 1.00 91.06 175 VAL A CA 1
ATOM 1363 C C . VAL A 1 175 ? -20.237 -11.783 39.276 1.00 91.06 175 VAL A C 1
ATOM 1365 O O . VAL A 1 175 ? -19.656 -11.795 38.190 1.00 91.06 175 VAL A O 1
ATOM 1368 N N . ARG A 1 176 ? -19.731 -11.134 40.334 1.00 88.12 176 ARG A N 1
ATOM 1369 C CA . ARG A 1 176 ? -18.463 -10.385 40.278 1.00 88.12 176 ARG A CA 1
ATOM 1370 C C . ARG A 1 176 ? -17.269 -11.284 39.959 1.00 88.12 176 ARG A C 1
ATOM 1372 O O . ARG A 1 176 ? -16.429 -10.888 39.153 1.00 88.12 176 ARG A O 1
ATOM 1379 N N . GLN A 1 177 ? -17.199 -12.478 40.546 1.00 93.00 177 GLN A N 1
ATOM 1380 C CA . GLN A 1 177 ? -16.140 -13.452 40.256 1.00 93.00 177 GLN A CA 1
ATOM 1381 C C . GLN A 1 177 ? -16.189 -13.925 38.798 1.00 93.00 177 GLN A C 1
ATOM 1383 O O . GLN A 1 177 ? -15.158 -13.930 38.125 1.00 93.00 177 GLN A O 1
ATOM 1388 N N . ASN A 1 178 ? -17.380 -14.234 38.280 1.00 91.62 178 ASN A N 1
ATOM 1389 C CA . ASN A 1 178 ? -17.562 -14.640 36.885 1.00 91.62 178 ASN A CA 1
ATOM 1390 C C . ASN A 1 178 ? -17.165 -13.525 35.906 1.00 91.62 178 ASN A C 1
ATOM 1392 O O . ASN A 1 178 ? -16.467 -13.783 34.925 1.00 91.62 178 ASN A O 1
ATOM 1396 N N . ILE A 1 179 ? -17.556 -12.275 36.186 1.00 87.88 179 ILE A N 1
ATOM 1397 C CA . ILE A 1 179 ? -17.156 -11.116 35.375 1.00 87.88 179 ILE A CA 1
ATOM 1398 C C . ILE A 1 179 ? -15.633 -10.949 35.401 1.00 87.88 179 ILE A C 1
ATOM 1400 O O . ILE A 1 179 ? -15.022 -10.822 34.341 1.00 87.88 179 ILE A O 1
ATOM 1404 N N . ALA A 1 180 ? -15.005 -10.995 36.579 1.00 88.94 180 ALA A N 1
ATOM 1405 C CA . ALA A 1 180 ? -13.555 -10.863 36.705 1.00 88.94 180 ALA A CA 1
ATOM 1406 C C . ALA A 1 180 ? -12.812 -11.960 35.925 1.00 88.94 180 ALA A C 1
ATOM 1408 O O . ALA A 1 180 ? -11.878 -11.660 35.180 1.00 88.94 180 ALA A O 1
ATOM 1409 N N . GLN A 1 181 ? -13.264 -13.213 36.023 1.00 91.62 181 GLN A N 1
ATOM 1410 C CA . GLN A 1 181 ? -12.659 -14.325 35.294 1.00 91.62 181 GLN A CA 1
ATOM 1411 C C . GLN A 1 181 ? -12.818 -14.173 33.776 1.00 91.62 181 GLN A C 1
ATOM 1413 O O . GLN A 1 181 ? -11.863 -14.398 33.033 1.00 91.62 181 GLN A O 1
ATOM 1418 N N . ASN A 1 182 ? -13.987 -13.734 33.303 1.00 90.62 182 ASN A N 1
ATOM 1419 C CA . ASN A 1 182 ? -14.218 -13.479 31.880 1.00 90.62 182 ASN A CA 1
ATOM 1420 C C . ASN A 1 182 ? -13.339 -12.341 31.347 1.00 90.62 182 ASN A C 1
ATOM 1422 O O . ASN A 1 182 ? -12.789 -12.458 30.249 1.00 90.62 182 ASN A O 1
ATOM 1426 N N . VAL A 1 183 ? -13.149 -11.273 32.127 1.00 87.88 183 VAL A N 1
ATOM 1427 C CA . VAL A 1 183 ? -12.236 -10.173 31.775 1.00 87.88 183 VAL A CA 1
ATOM 1428 C C . VAL A 1 183 ? -10.791 -10.671 31.693 1.00 87.88 183 VAL A C 1
ATOM 1430 O O . VAL A 1 183 ? -10.102 -10.370 30.718 1.00 87.88 183 VAL A O 1
ATOM 1433 N N . ILE A 1 184 ? -10.339 -11.487 32.652 1.00 91.25 184 ILE A N 1
ATOM 1434 C CA . ILE A 1 184 ? -8.994 -12.089 32.641 1.00 91.25 184 ILE A CA 1
ATOM 1435 C C . ILE A 1 184 ? -8.806 -12.993 31.416 1.00 91.25 184 ILE A C 1
ATOM 1437 O O . ILE A 1 184 ? -7.802 -12.876 30.709 1.00 91.25 184 ILE A O 1
ATOM 1441 N N . ASN A 1 185 ? -9.779 -13.858 31.123 1.00 91.69 185 ASN A N 1
ATOM 1442 C CA . ASN A 1 185 ? -9.724 -14.768 29.978 1.00 91.69 185 ASN A CA 1
ATOM 1443 C C . ASN A 1 185 ? -9.671 -13.994 28.652 1.00 91.69 185 ASN A C 1
ATOM 1445 O O . ASN A 1 185 ? -8.818 -14.275 27.810 1.00 91.69 185 ASN A O 1
ATOM 1449 N N . THR A 1 186 ? -10.521 -12.975 28.498 1.00 88.94 186 THR A N 1
ATOM 1450 C CA . THR A 1 186 ? -10.553 -12.116 27.302 1.00 88.94 186 THR A CA 1
ATOM 1451 C C . THR A 1 186 ? -9.247 -11.335 27.148 1.00 88.94 186 THR A C 1
ATOM 1453 O O . THR A 1 186 ? -8.697 -11.251 26.053 1.00 88.94 186 THR A O 1
ATOM 1456 N N . SER A 1 187 ? -8.695 -10.812 28.248 1.00 88.12 187 SER A N 1
ATOM 1457 C CA . SER A 1 187 ? -7.402 -10.118 28.251 1.00 88.12 187 SER A CA 1
ATOM 1458 C C . SER A 1 187 ? -6.251 -11.044 27.837 1.00 88.12 187 SER A C 1
ATOM 1460 O O . SER A 1 187 ? -5.403 -10.653 27.033 1.00 88.12 187 SER A O 1
ATOM 1462 N N . SER A 1 188 ? -6.245 -12.292 28.315 1.00 90.94 188 SER A N 1
ATOM 1463 C CA . SER A 1 188 ? -5.261 -13.308 27.920 1.00 90.94 188 SER A CA 1
ATOM 1464 C C . SER A 1 188 ? -5.362 -13.653 26.429 1.00 90.94 188 SER A C 1
ATOM 1466 O O . SER A 1 188 ? -4.352 -13.664 25.720 1.00 90.94 188 SER A O 1
ATOM 1468 N N . GLN A 1 189 ? -6.584 -13.847 25.922 1.00 89.12 189 GLN A N 1
ATOM 1469 C CA . GLN A 1 189 ? -6.828 -14.080 24.497 1.00 89.12 189 GLN A CA 1
ATOM 1470 C C . GLN A 1 189 ? -6.348 -12.900 23.648 1.00 89.12 189 GLN A C 1
ATOM 1472 O O . GLN A 1 189 ? -5.599 -13.107 22.692 1.00 89.12 189 GLN A O 1
ATOM 1477 N N . LEU A 1 190 ? -6.685 -11.668 24.041 1.00 83.19 190 LEU A N 1
ATOM 1478 C CA . LEU A 1 190 ? -6.241 -10.458 23.352 1.00 83.19 190 LEU A CA 1
ATOM 1479 C C . LEU A 1 190 ? -4.712 -10.340 23.347 1.00 83.19 190 LEU A C 1
ATOM 1481 O O . LEU A 1 190 ? -4.124 -10.036 22.313 1.00 83.19 190 LEU A O 1
ATOM 1485 N N . LYS A 1 191 ? -4.047 -10.652 24.465 1.00 91.81 191 LYS A N 1
ATOM 1486 C CA . LYS A 1 191 ? -2.580 -10.675 24.542 1.00 91.81 191 LYS A CA 1
ATOM 1487 C C . LYS A 1 191 ? -1.977 -11.689 23.567 1.00 91.81 191 LYS A C 1
ATOM 1489 O O . LYS A 1 191 ? -1.030 -11.360 22.859 1.00 91.81 191 LYS A O 1
ATOM 1494 N N . SER A 1 192 ? -2.535 -12.898 23.498 1.00 92.31 192 SER A N 1
ATOM 1495 C CA . SER A 1 192 ? -2.066 -13.924 22.556 1.00 92.31 192 SER A CA 1
ATOM 1496 C C . SER A 1 192 ? -2.269 -13.513 21.091 1.00 92.31 192 SER A C 1
ATOM 1498 O O . SER A 1 192 ? -1.392 -13.744 20.258 1.00 92.31 192 SER A O 1
ATOM 1500 N N . PHE A 1 193 ? -3.384 -12.840 20.791 1.00 90.81 193 PHE A N 1
ATOM 1501 C CA . PHE A 1 193 ? -3.673 -12.291 19.471 1.00 90.81 193 PHE A CA 1
ATOM 1502 C C . PHE A 1 193 ? -2.672 -11.190 19.094 1.00 90.81 193 PHE A C 1
ATOM 1504 O O . PHE A 1 193 ? -2.084 -11.250 18.018 1.00 90.81 193 PHE A O 1
ATOM 1511 N N . ILE A 1 194 ? -2.405 -10.246 20.003 1.00 87.62 194 ILE A N 1
ATOM 1512 C CA . ILE A 1 194 ? -1.431 -9.164 19.795 1.00 87.62 194 ILE A CA 1
ATOM 1513 C C . ILE A 1 194 ? -0.025 -9.722 19.538 1.00 87.62 194 ILE A C 1
ATOM 1515 O O . ILE A 1 194 ? 0.659 -9.254 18.630 1.00 87.62 194 ILE A O 1
ATOM 1519 N N . GLU A 1 195 ? 0.416 -10.735 20.288 1.00 93.44 195 GLU A N 1
ATOM 1520 C CA . GLU A 1 195 ? 1.729 -11.350 20.049 1.00 93.44 195 GLU A CA 1
ATOM 1521 C C . GLU A 1 195 ? 1.789 -12.076 18.695 1.00 93.44 195 GLU A C 1
ATOM 1523 O O . GLU A 1 195 ? 2.796 -11.981 17.988 1.00 93.44 195 GLU A O 1
ATOM 1528 N N . LYS A 1 196 ? 0.703 -12.736 18.271 1.00 93.31 196 LYS A N 1
ATOM 1529 C CA . LYS A 1 196 ? 0.616 -13.356 16.939 1.00 93.31 196 LYS A CA 1
ATOM 1530 C C . LYS A 1 196 ? 0.669 -12.314 15.814 1.00 93.31 196 LYS A C 1
ATOM 1532 O O . LYS A 1 196 ? 1.402 -12.502 14.839 1.00 93.31 196 LYS A O 1
ATOM 1537 N N . GLU A 1 197 ? -0.059 -11.209 15.954 1.00 87.00 197 GLU A N 1
ATOM 1538 C CA . GLU A 1 197 ? -0.016 -10.084 15.011 1.00 87.00 197 GLU A CA 1
ATOM 1539 C C . GLU A 1 197 ? 1.381 -9.459 14.950 1.00 87.00 197 GLU A C 1
ATOM 1541 O O . GLU A 1 197 ? 1.926 -9.246 13.870 1.00 87.00 197 GLU A O 1
ATOM 1546 N N . LYS A 1 198 ? 2.041 -9.272 16.097 1.00 91.25 198 LYS A N 1
ATOM 1547 C CA . LYS A 1 198 ? 3.412 -8.749 16.164 1.00 91.25 198 LYS A CA 1
ATOM 1548 C C . LYS A 1 198 ? 4.416 -9.627 15.411 1.00 91.25 198 LYS A C 1
ATOM 1550 O O . LYS A 1 198 ? 5.282 -9.103 14.709 1.00 91.25 198 LYS A O 1
ATOM 1555 N N . VAL A 1 199 ? 4.302 -10.954 15.524 1.00 93.56 199 VAL A N 1
ATOM 1556 C CA . VAL A 1 199 ? 5.127 -11.900 14.748 1.00 93.56 199 VAL A CA 1
ATOM 1557 C C . VAL A 1 199 ? 4.829 -11.785 13.250 1.00 93.56 199 VAL A C 1
ATOM 1559 O O . VAL A 1 199 ? 5.761 -11.747 12.443 1.00 93.56 199 VAL A O 1
ATOM 1562 N N . THR A 1 200 ? 3.554 -11.662 12.879 1.00 88.81 200 THR A N 1
ATOM 1563 C CA . THR A 1 200 ? 3.121 -11.519 11.480 1.00 88.81 200 THR A CA 1
ATOM 1564 C C . THR A 1 200 ? 3.666 -10.229 10.863 1.00 88.81 200 THR A C 1
ATOM 1566 O O . THR A 1 200 ? 4.330 -10.281 9.827 1.00 88.81 200 THR A O 1
ATOM 1569 N N . ILE A 1 201 ? 3.516 -9.092 11.546 1.00 87.12 201 ILE A N 1
ATOM 1570 C CA . ILE A 1 201 ? 4.061 -7.792 11.123 1.00 87.12 201 ILE A CA 1
ATOM 1571 C C . ILE A 1 201 ? 5.586 -7.858 10.972 1.00 87.12 201 ILE A C 1
ATOM 1573 O O . ILE A 1 201 ? 6.126 -7.367 9.981 1.00 87.12 201 ILE A O 1
ATOM 1577 N N . LYS A 1 202 ? 6.294 -8.515 11.902 1.00 92.06 202 LYS A N 1
ATOM 1578 C CA . LYS A 1 202 ? 7.751 -8.701 11.801 1.00 92.06 202 LYS A CA 1
ATOM 1579 C C . LYS A 1 202 ? 8.139 -9.507 10.556 1.00 92.06 202 LYS A C 1
ATOM 1581 O O . LYS A 1 202 ? 9.099 -9.145 9.880 1.00 92.06 202 LYS A O 1
ATOM 1586 N N . SER A 1 203 ? 7.397 -10.568 10.237 1.00 88.62 203 SER A N 1
ATOM 1587 C CA . SER A 1 203 ? 7.646 -11.371 9.032 1.00 88.62 203 SER A CA 1
ATOM 1588 C C . SER A 1 203 ? 7.384 -10.583 7.742 1.00 88.62 203 SER A C 1
ATOM 1590 O O . SER A 1 203 ? 8.177 -10.659 6.804 1.00 88.62 203 SER A O 1
ATOM 1592 N N . PHE A 1 204 ? 6.333 -9.755 7.722 1.00 87.50 204 PHE A N 1
ATOM 1593 C CA . PHE A 1 204 ? 6.022 -8.883 6.593 1.00 87.50 204 PHE A CA 1
ATOM 1594 C C . PHE A 1 204 ? 7.102 -7.816 6.394 1.00 87.50 204 PHE A C 1
ATOM 1596 O O . PHE A 1 204 ? 7.570 -7.613 5.277 1.00 87.50 204 PHE A O 1
ATOM 1603 N N . HIS A 1 205 ? 7.573 -7.196 7.479 1.00 87.81 205 HIS A N 1
ATOM 1604 C CA . HIS A 1 205 ? 8.675 -6.237 7.432 1.00 87.81 205 HIS A CA 1
ATOM 1605 C C . HIS A 1 205 ? 9.947 -6.853 6.828 1.00 87.81 205 HIS A C 1
ATOM 1607 O O . HIS A 1 205 ? 10.530 -6.278 5.914 1.00 87.81 205 HIS A O 1
ATOM 1613 N N . GLN A 1 206 ? 10.320 -8.067 7.249 1.00 90.69 206 GLN A N 1
ATOM 1614 C CA . GLN A 1 206 ? 11.468 -8.790 6.684 1.00 90.69 206 GLN A CA 1
ATOM 1615 C C . GLN A 1 206 ? 11.296 -9.118 5.193 1.00 90.69 206 GLN A C 1
ATOM 1617 O O . GLN A 1 206 ? 12.270 -9.110 4.439 1.00 90.69 206 GLN A O 1
ATOM 1622 N N . LEU A 1 207 ? 10.073 -9.429 4.754 1.00 87.56 207 LEU A N 1
ATOM 1623 C CA . LEU A 1 207 ? 9.775 -9.668 3.342 1.00 87.56 207 LEU A CA 1
ATOM 1624 C C . LEU A 1 207 ? 9.916 -8.381 2.517 1.00 87.56 207 LEU A C 1
ATOM 1626 O O . LEU A 1 207 ? 10.540 -8.405 1.457 1.00 87.56 207 LEU A O 1
ATOM 1630 N N . VAL A 1 208 ? 9.411 -7.257 3.027 1.00 83.25 208 VAL A N 1
ATOM 1631 C CA . VAL A 1 208 ? 9.562 -5.941 2.388 1.00 83.25 208 VAL A CA 1
ATOM 1632 C C . VAL A 1 208 ? 11.036 -5.535 2.298 1.00 83.25 208 VAL A C 1
ATOM 1634 O O . VAL A 1 208 ? 11.477 -5.106 1.234 1.00 83.25 208 VAL A O 1
ATOM 1637 N N . GLU A 1 209 ? 11.829 -5.726 3.356 1.00 87.88 209 GLU A N 1
ATOM 1638 C CA . GLU A 1 209 ? 13.273 -5.450 3.320 1.00 87.88 209 GLU A CA 1
ATOM 1639 C C . GLU A 1 209 ? 13.998 -6.283 2.254 1.00 87.88 209 GLU A C 1
ATOM 1641 O O . GLU A 1 209 ? 14.808 -5.743 1.495 1.00 87.88 209 GLU A O 1
ATOM 1646 N N . LYS A 1 210 ? 13.678 -7.580 2.138 1.00 90.25 210 LYS A N 1
ATOM 1647 C CA . LYS A 1 210 ? 14.239 -8.446 1.087 1.00 90.25 210 LYS A CA 1
ATOM 1648 C C . LYS A 1 210 ? 13.889 -7.945 -0.314 1.00 90.25 210 LYS A C 1
ATOM 1650 O O . LYS A 1 210 ? 14.787 -7.843 -1.147 1.00 90.25 210 LYS A O 1
ATOM 1655 N N . LEU A 1 211 ? 12.627 -7.578 -0.550 1.00 84.88 211 LEU A N 1
ATOM 1656 C CA . LEU A 1 211 ? 12.181 -7.032 -1.836 1.00 84.88 211 LEU A CA 1
ATOM 1657 C C . LEU A 1 211 ? 12.900 -5.722 -2.184 1.00 84.88 211 LEU A C 1
ATOM 1659 O O . LEU A 1 211 ? 13.307 -5.532 -3.328 1.00 84.88 211 LEU A O 1
ATOM 1663 N N . ILE A 1 212 ? 13.116 -4.837 -1.205 1.00 85.62 212 ILE A N 1
ATOM 1664 C CA . ILE A 1 212 ? 13.865 -3.587 -1.410 1.00 85.62 212 ILE A CA 1
ATOM 1665 C C . ILE A 1 212 ? 15.324 -3.877 -1.792 1.00 85.62 212 ILE A C 1
ATOM 1667 O O . ILE A 1 212 ? 15.858 -3.247 -2.709 1.00 85.62 212 ILE A O 1
ATOM 1671 N N . ILE A 1 213 ? 15.977 -4.830 -1.120 1.00 91.56 213 ILE A N 1
ATOM 1672 C CA . ILE A 1 213 ? 17.364 -5.223 -1.417 1.00 91.56 213 ILE A CA 1
ATOM 1673 C C . ILE A 1 213 ? 17.474 -5.827 -2.825 1.00 91.56 213 ILE A C 1
ATOM 1675 O O . ILE A 1 213 ? 18.383 -5.473 -3.584 1.00 91.56 213 ILE A O 1
ATOM 1679 N N . GLU A 1 214 ? 16.543 -6.703 -3.198 1.00 90.62 214 GLU A N 1
ATOM 1680 C CA . GLU A 1 214 ? 16.501 -7.334 -4.520 1.00 90.62 214 GLU A CA 1
ATOM 1681 C C . GLU A 1 214 ? 16.232 -6.313 -5.636 1.00 90.62 214 GLU A C 1
ATOM 1683 O O . GLU A 1 214 ? 16.947 -6.287 -6.644 1.00 90.62 214 GLU A O 1
ATOM 1688 N N . ALA A 1 215 ? 15.285 -5.393 -5.425 1.00 82.31 215 ALA A N 1
ATOM 1689 C CA . ALA A 1 215 ? 15.004 -4.299 -6.353 1.00 82.31 215 ALA A CA 1
ATOM 1690 C C . ALA A 1 215 ? 16.224 -3.383 -6.537 1.00 82.31 215 ALA A C 1
ATOM 1692 O O . ALA A 1 215 ? 16.592 -3.058 -7.667 1.00 82.31 215 ALA A O 1
ATOM 1693 N N . LYS A 1 216 ? 16.911 -3.019 -5.445 1.00 87.38 216 LYS A N 1
ATOM 1694 C CA . LYS A 1 216 ? 18.139 -2.208 -5.496 1.00 87.38 216 LYS A CA 1
ATOM 1695 C C . LYS A 1 216 ? 19.258 -2.915 -6.263 1.00 87.38 216 LYS A C 1
ATOM 1697 O O . LYS A 1 216 ? 19.966 -2.284 -7.044 1.00 87.38 216 LYS A O 1
ATOM 1702 N N . THR A 1 217 ? 19.400 -4.223 -6.067 1.00 88.56 217 THR A N 1
ATOM 1703 C CA . THR A 1 217 ? 20.397 -5.043 -6.771 1.00 88.56 217 THR A CA 1
ATOM 1704 C C . THR A 1 217 ? 20.093 -5.104 -8.268 1.00 88.56 217 THR A C 1
ATOM 1706 O O . THR A 1 217 ? 20.982 -4.881 -9.089 1.00 88.56 217 THR A O 1
ATOM 1709 N N . THR A 1 218 ? 18.826 -5.312 -8.627 1.00 88.94 218 THR A N 1
ATOM 1710 C CA . THR A 1 218 ? 18.363 -5.324 -10.022 1.00 88.94 218 THR A CA 1
ATOM 1711 C C . THR A 1 218 ? 18.599 -3.977 -10.703 1.00 88.94 218 THR A C 1
ATOM 1713 O O . THR A 1 218 ? 19.174 -3.936 -11.789 1.00 88.94 218 THR A O 1
ATOM 1716 N N . LEU A 1 219 ? 18.241 -2.866 -10.050 1.00 84.94 219 LEU A N 1
ATOM 1717 C CA . LEU A 1 219 ? 18.478 -1.515 -10.570 1.00 84.94 219 LEU A CA 1
ATOM 1718 C C . LEU A 1 219 ? 19.968 -1.223 -10.777 1.00 84.94 219 LEU A C 1
ATOM 1720 O O . LEU A 1 219 ? 20.342 -0.663 -11.806 1.00 84.94 219 LEU A O 1
ATOM 1724 N N . ASN A 1 220 ? 20.826 -1.640 -9.844 1.00 87.44 220 ASN A N 1
ATOM 1725 C CA . ASN A 1 220 ? 22.273 -1.483 -9.988 1.00 87.44 220 ASN A CA 1
ATOM 1726 C C . ASN A 1 220 ? 22.820 -2.286 -11.176 1.00 87.44 220 ASN A C 1
ATOM 1728 O O . ASN A 1 220 ? 23.650 -1.771 -11.923 1.00 87.44 220 ASN A O 1
ATOM 1732 N N . ASN A 1 221 ? 22.335 -3.513 -11.384 1.00 89.12 221 ASN A N 1
ATOM 1733 C CA . ASN A 1 221 ? 22.738 -4.340 -12.522 1.00 89.12 221 ASN A CA 1
ATOM 1734 C C . ASN A 1 221 ? 22.280 -3.735 -13.857 1.00 89.12 221 ASN A C 1
ATOM 1736 O O . ASN A 1 221 ? 23.074 -3.656 -14.790 1.00 89.12 221 ASN A O 1
ATOM 1740 N N . VAL A 1 222 ? 21.036 -3.250 -13.941 1.00 86.19 222 VAL A N 1
ATOM 1741 C CA . VAL A 1 222 ? 20.526 -2.564 -15.143 1.00 86.19 222 VAL A CA 1
ATOM 1742 C C . VAL A 1 222 ? 21.337 -1.301 -15.430 1.00 86.19 222 VAL A C 1
ATOM 1744 O O . VAL A 1 222 ? 21.778 -1.107 -16.558 1.00 86.19 222 VAL A O 1
ATOM 1747 N N . SER A 1 223 ? 21.594 -0.478 -14.410 1.00 87.50 223 SER A N 1
ATOM 1748 C CA . SER A 1 223 ? 22.410 0.736 -14.536 1.00 87.50 223 SER A CA 1
ATOM 1749 C C . SER A 1 223 ? 23.825 0.426 -15.039 1.00 87.50 223 SER A C 1
ATOM 1751 O O . SER A 1 223 ? 24.321 1.081 -15.958 1.00 87.50 223 SER A O 1
ATOM 1753 N N . LYS A 1 224 ? 24.455 -0.627 -14.499 1.00 89.62 224 LYS A N 1
ATOM 1754 C CA . LYS A 1 224 ? 25.774 -1.090 -14.939 1.00 89.62 224 LYS A CA 1
ATOM 1755 C C . LYS A 1 224 ? 25.760 -1.543 -16.401 1.00 89.62 224 LYS A C 1
ATOM 1757 O O . LYS A 1 224 ? 26.598 -1.079 -17.166 1.00 89.62 224 LYS A O 1
ATOM 1762 N N . ASN A 1 225 ? 24.798 -2.378 -16.794 1.00 88.81 225 ASN A N 1
ATOM 1763 C CA . ASN A 1 225 ? 24.694 -2.878 -18.168 1.00 88.81 225 ASN A CA 1
ATOM 1764 C C . ASN A 1 225 ? 24.467 -1.735 -19.170 1.00 88.81 225 ASN A C 1
ATOM 1766 O O . ASN A 1 225 ? 25.147 -1.669 -20.188 1.00 88.81 225 ASN A O 1
ATOM 1770 N N . VAL A 1 226 ? 23.575 -0.787 -18.853 1.00 85.94 226 VAL A N 1
ATOM 1771 C CA . VAL A 1 226 ? 23.334 0.396 -19.698 1.00 85.94 226 VAL A CA 1
ATOM 1772 C C . VAL A 1 226 ? 24.604 1.241 -19.836 1.00 85.94 226 VAL A C 1
ATOM 1774 O O . VAL A 1 226 ? 24.923 1.690 -20.933 1.00 85.94 226 VAL A O 1
ATOM 1777 N N . SER A 1 227 ? 25.357 1.434 -18.750 1.00 88.62 227 SER A N 1
ATOM 1778 C CA . SER A 1 227 ? 26.635 2.156 -18.784 1.00 88.62 227 SER A CA 1
ATOM 1779 C C . SER A 1 227 ? 27.681 1.454 -19.664 1.00 88.62 227 SER A C 1
ATOM 1781 O O . SER A 1 227 ? 28.358 2.104 -20.464 1.00 88.62 227 SER A O 1
ATOM 1783 N N . GLU A 1 228 ? 27.783 0.124 -19.571 1.00 91.25 228 GLU A N 1
ATOM 1784 C CA . GLU A 1 228 ? 28.686 -0.687 -20.398 1.00 91.25 228 GLU A CA 1
ATOM 1785 C C . GLU A 1 228 ? 28.308 -0.638 -21.889 1.00 91.25 228 GLU A C 1
ATOM 1787 O O . GLU A 1 228 ? 29.186 -0.438 -22.734 1.00 91.25 228 GLU A O 1
ATOM 1792 N N . ASP A 1 229 ? 27.018 -0.728 -22.218 1.00 87.81 229 ASP A N 1
ATOM 1793 C CA . ASP A 1 229 ? 26.521 -0.636 -23.597 1.00 87.81 229 ASP A CA 1
ATOM 1794 C C . ASP A 1 229 ? 26.731 0.761 -24.199 1.00 87.81 229 ASP A C 1
ATOM 1796 O O . ASP A 1 229 ? 27.147 0.892 -25.358 1.00 87.81 229 ASP A O 1
ATOM 1800 N N . ILE A 1 230 ? 26.502 1.816 -23.409 1.00 84.19 230 ILE A N 1
ATOM 1801 C CA . ILE A 1 230 ? 26.789 3.199 -23.810 1.00 84.19 230 ILE A CA 1
ATOM 1802 C C . ILE A 1 230 ? 28.281 3.352 -24.109 1.00 84.19 230 ILE A C 1
ATOM 1804 O O . ILE A 1 230 ? 28.640 3.861 -25.173 1.00 84.19 230 ILE A O 1
ATOM 1808 N N . LYS A 1 231 ? 29.156 2.867 -23.220 1.00 90.06 231 LYS A N 1
ATOM 1809 C CA . LYS A 1 231 ? 30.608 2.930 -23.420 1.00 90.06 231 LYS A CA 1
ATOM 1810 C C . LYS A 1 231 ? 31.031 2.204 -24.698 1.00 90.06 231 LYS A C 1
ATOM 1812 O O . LYS A 1 231 ? 31.715 2.790 -25.529 1.00 90.06 231 LYS A O 1
ATOM 1817 N N . LYS A 1 232 ? 30.545 0.979 -24.913 1.00 90.25 232 LYS A N 1
ATOM 1818 C CA . LYS A 1 232 ? 30.822 0.205 -26.132 1.00 90.25 232 LYS A CA 1
ATOM 1819 C C . LYS A 1 232 ? 30.359 0.927 -27.402 1.00 90.25 232 LYS A C 1
ATOM 1821 O O . LYS A 1 232 ? 31.032 0.865 -28.433 1.00 90.25 232 LYS A O 1
ATOM 1826 N N . THR A 1 233 ? 29.216 1.610 -27.339 1.00 86.81 233 THR A N 1
ATOM 1827 C CA . THR A 1 233 ? 28.685 2.402 -28.458 1.00 86.81 233 THR A CA 1
ATOM 1828 C C . THR A 1 233 ? 29.584 3.601 -28.763 1.00 86.81 233 THR A C 1
ATOM 1830 O O . THR A 1 233 ? 29.876 3.857 -29.934 1.00 86.81 233 THR A O 1
ATOM 1833 N N . PHE A 1 234 ? 30.072 4.300 -27.734 1.00 86.19 234 PHE A N 1
ATOM 1834 C CA . PHE A 1 234 ? 31.041 5.384 -27.902 1.00 86.19 234 PHE A CA 1
ATOM 1835 C C . PHE A 1 234 ? 32.368 4.884 -28.478 1.00 86.19 234 PHE A C 1
ATOM 1837 O O . PHE A 1 234 ? 32.807 5.436 -29.484 1.00 86.19 234 PHE A O 1
ATOM 1844 N N . ASP A 1 235 ? 32.932 3.799 -27.942 1.00 86.75 235 ASP A N 1
ATOM 1845 C CA . ASP A 1 235 ? 34.184 3.206 -28.436 1.00 86.75 235 ASP A CA 1
ATOM 1846 C C . ASP A 1 235 ? 34.058 2.788 -29.919 1.00 86.75 235 ASP A C 1
ATOM 1848 O O . ASP A 1 235 ? 34.943 3.035 -30.741 1.00 86.75 235 ASP A O 1
ATOM 1852 N N . THR A 1 236 ? 32.911 2.209 -30.301 1.00 88.38 236 THR A N 1
ATOM 1853 C CA . THR A 1 236 ? 32.621 1.847 -31.703 1.00 88.38 236 THR A CA 1
ATOM 1854 C C . THR A 1 236 ? 32.518 3.089 -32.591 1.00 88.38 236 THR A C 1
ATOM 1856 O O . THR A 1 236 ? 33.035 3.102 -33.708 1.00 88.38 236 THR A O 1
ATOM 1859 N N . THR A 1 237 ? 31.864 4.144 -32.103 1.00 84.88 237 THR A N 1
ATOM 1860 C CA . THR A 1 237 ? 31.705 5.404 -32.843 1.00 84.88 237 THR A CA 1
ATOM 1861 C C . THR A 1 237 ? 33.053 6.101 -33.042 1.00 84.88 237 THR A C 1
ATOM 1863 O O . THR A 1 237 ? 33.337 6.567 -34.144 1.00 84.88 237 THR A O 1
ATOM 1866 N N . GLU A 1 238 ? 33.907 6.124 -32.016 1.00 85.69 238 GLU A N 1
ATOM 1867 C CA . GLU A 1 238 ? 35.266 6.667 -32.089 1.00 85.69 238 GLU A CA 1
ATOM 1868 C C . GLU A 1 238 ? 36.115 5.918 -33.127 1.00 85.69 238 GLU A C 1
ATOM 1870 O O . GLU A 1 238 ? 36.747 6.554 -33.974 1.00 85.69 238 GLU A O 1
ATOM 1875 N N . SER A 1 239 ? 36.049 4.581 -33.141 1.00 86.81 239 SER A N 1
ATOM 1876 C CA . SER A 1 239 ? 36.730 3.759 -34.152 1.00 86.81 239 SER A CA 1
ATOM 1877 C C . SER A 1 239 ? 36.263 4.091 -35.572 1.00 86.81 239 SER A C 1
ATOM 1879 O O . SER A 1 239 ? 37.093 4.302 -36.454 1.00 86.81 239 SER A O 1
ATOM 1881 N N . VAL A 1 240 ? 34.948 4.191 -35.806 1.00 86.50 240 VAL A N 1
ATOM 1882 C CA . VAL A 1 240 ? 34.400 4.518 -37.136 1.00 86.50 240 VAL A CA 1
ATOM 1883 C C . VAL A 1 240 ? 34.827 5.916 -37.589 1.00 86.50 240 VAL A C 1
ATOM 1885 O O . VAL A 1 240 ? 35.175 6.105 -38.756 1.00 86.50 240 VAL A O 1
ATOM 1888 N N . ILE A 1 241 ? 34.828 6.901 -36.686 1.00 84.56 241 ILE A N 1
ATOM 1889 C CA . ILE A 1 241 ? 35.294 8.262 -36.990 1.00 84.56 241 ILE A CA 1
ATOM 1890 C C . ILE A 1 241 ? 36.790 8.256 -37.334 1.00 84.56 241 ILE A C 1
ATOM 1892 O O . ILE A 1 241 ? 37.198 8.930 -38.284 1.00 84.56 241 ILE A O 1
ATOM 1896 N N . SER A 1 242 ? 37.602 7.483 -36.608 1.00 88.31 242 SER A N 1
ATOM 1897 C CA . SER A 1 242 ? 39.030 7.323 -36.900 1.00 88.31 242 SER A CA 1
ATOM 1898 C C . SER A 1 242 ? 39.263 6.719 -38.290 1.00 88.31 242 SER A C 1
ATOM 1900 O O . SER A 1 242 ? 40.038 7.273 -39.074 1.00 88.31 242 SER A O 1
ATOM 1902 N N . ASP A 1 243 ? 38.538 5.655 -38.643 1.00 85.06 243 ASP A N 1
ATOM 1903 C CA . ASP A 1 243 ? 38.635 5.010 -39.960 1.00 85.06 243 ASP A CA 1
ATOM 1904 C C . ASP A 1 243 ? 38.218 5.962 -41.095 1.00 85.06 243 ASP A C 1
ATOM 1906 O O . ASP A 1 243 ? 38.857 6.024 -42.152 1.00 85.06 243 ASP A O 1
ATOM 1910 N N . GLN A 1 244 ? 37.155 6.747 -40.882 1.00 84.69 244 GLN A N 1
ATOM 1911 C CA . GLN A 1 244 ? 36.716 7.764 -41.841 1.00 84.69 244 GLN A CA 1
ATOM 1912 C C . GLN A 1 244 ? 37.767 8.857 -42.028 1.00 84.69 244 GLN A C 1
ATOM 1914 O O . GLN A 1 244 ? 38.040 9.251 -43.164 1.00 84.69 244 GLN A O 1
ATOM 1919 N N . LYS A 1 245 ? 38.384 9.323 -40.939 1.00 88.50 245 LYS A N 1
ATOM 1920 C CA . LYS A 1 245 ? 39.472 10.301 -40.994 1.00 88.50 245 LYS A CA 1
ATOM 1921 C C . LYS A 1 245 ? 40.658 9.758 -41.793 1.00 88.50 245 LYS A C 1
ATOM 1923 O O . LYS A 1 245 ? 41.120 10.434 -42.709 1.00 88.50 245 LYS A O 1
ATOM 1928 N N . GLU A 1 246 ? 41.083 8.522 -41.531 1.00 89.69 246 GLU A N 1
ATOM 1929 C CA . GLU A 1 246 ? 42.169 7.882 -42.284 1.00 89.69 246 GLU A CA 1
ATOM 1930 C C . GLU A 1 246 ? 41.829 7.756 -43.781 1.00 89.69 246 GLU A C 1
ATOM 1932 O O . GLU A 1 246 ? 42.672 8.012 -44.646 1.00 89.69 246 GLU A O 1
ATOM 1937 N N . MET A 1 247 ? 40.585 7.395 -44.115 1.00 83.88 247 MET A N 1
ATOM 1938 C CA . MET A 1 247 ? 40.128 7.323 -45.505 1.00 83.88 247 MET A CA 1
ATOM 1939 C C . MET A 1 247 ? 40.166 8.694 -46.195 1.00 83.88 247 MET A C 1
ATOM 1941 O O . MET A 1 247 ? 40.606 8.786 -47.346 1.00 83.88 247 MET A O 1
ATOM 1945 N N . ILE A 1 248 ? 39.726 9.751 -45.505 1.00 81.00 248 ILE A N 1
ATOM 1946 C CA 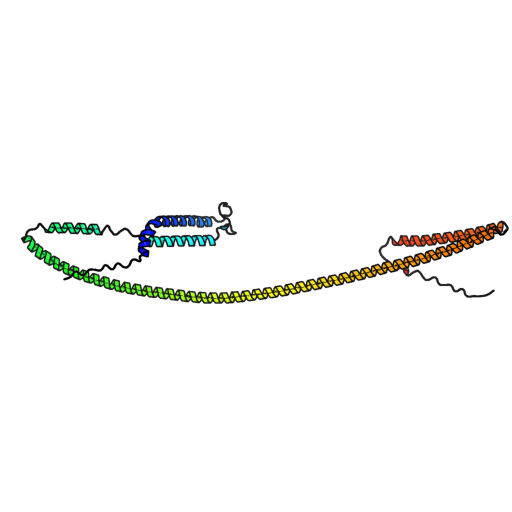. ILE A 1 248 ? 39.756 11.132 -46.003 1.00 81.00 248 ILE A CA 1
ATOM 1947 C C . ILE A 1 248 ? 41.203 11.584 -46.236 1.00 81.00 248 ILE A C 1
ATOM 1949 O O . ILE A 1 248 ? 41.518 12.085 -47.319 1.00 81.00 248 ILE A O 1
ATOM 1953 N N . ASP A 1 249 ? 42.096 11.341 -45.278 1.00 88.62 249 ASP A N 1
ATOM 1954 C CA . ASP A 1 249 ? 43.513 11.702 -45.382 1.00 88.62 249 ASP A CA 1
ATOM 1955 C C . ASP A 1 249 ? 44.188 10.976 -46.559 1.00 88.62 249 ASP A C 1
ATOM 1957 O O . ASP A 1 249 ? 44.891 11.596 -47.366 1.00 88.62 249 ASP A O 1
ATOM 1961 N N . LYS A 1 250 ? 43.900 9.677 -46.743 1.00 87.31 250 LYS A N 1
ATOM 1962 C CA . LYS A 1 250 ? 44.358 8.907 -47.914 1.00 87.31 250 LYS A CA 1
ATOM 1963 C C . LYS A 1 250 ? 43.824 9.484 -49.224 1.00 87.31 250 LYS A C 1
ATOM 1965 O O . LYS A 1 250 ? 44.585 9.602 -50.185 1.00 87.31 250 LYS A O 1
ATOM 1970 N N . PHE A 1 251 ? 42.544 9.853 -49.283 1.00 85.44 251 PHE A N 1
ATOM 1971 C CA . PHE A 1 251 ? 41.940 10.442 -50.480 1.00 85.44 251 PHE A CA 1
ATOM 1972 C C . PHE A 1 251 ? 42.629 11.754 -50.877 1.00 85.44 251 PHE A C 1
ATOM 1974 O O . PHE A 1 251 ? 43.008 11.921 -52.040 1.00 85.44 251 PHE A O 1
ATOM 1981 N N . TYR A 1 252 ? 42.852 12.660 -49.922 1.00 82.25 252 TYR A N 1
ATOM 1982 C CA . TYR A 1 252 ? 43.551 13.918 -50.189 1.00 82.25 252 TYR A CA 1
ATOM 1983 C C . TYR A 1 252 ? 45.021 13.708 -50.554 1.00 82.25 252 TYR A C 1
ATOM 1985 O O . TYR A 1 252 ? 45.496 14.349 -51.490 1.00 82.25 252 TYR A O 1
ATOM 1993 N N . SER A 1 253 ? 45.721 12.780 -49.895 1.00 86.94 253 SER A N 1
ATOM 1994 C CA . SER A 1 253 ? 47.109 12.433 -50.228 1.00 86.94 253 SER A CA 1
ATOM 1995 C C . SER A 1 253 ? 47.245 11.916 -51.666 1.00 86.94 253 SER A C 1
ATOM 1997 O O . SER A 1 253 ? 48.097 12.390 -52.422 1.00 86.94 253 SER A O 1
ATOM 1999 N N . ILE A 1 254 ? 46.356 11.007 -52.088 1.00 85.88 254 ILE A N 1
ATOM 2000 C CA . ILE A 1 254 ? 46.325 10.486 -53.463 1.00 85.88 254 ILE A CA 1
ATOM 2001 C C . ILE A 1 254 ? 46.056 11.614 -54.463 1.00 85.88 254 ILE A C 1
ATOM 2003 O O . ILE A 1 254 ? 46.763 11.725 -55.464 1.00 85.88 254 ILE A O 1
ATOM 2007 N N . ASN A 1 255 ? 45.068 12.472 -54.196 1.00 75.19 255 ASN A N 1
ATOM 2008 C CA . ASN A 1 255 ? 44.744 13.580 -55.095 1.00 75.19 255 ASN A CA 1
ATOM 2009 C C . ASN A 1 255 ? 45.878 14.605 -55.180 1.00 75.19 255 ASN A C 1
ATOM 2011 O O . ASN A 1 255 ? 46.195 15.064 -56.275 1.00 75.19 255 ASN A O 1
ATOM 2015 N N . ALA A 1 256 ? 46.524 14.936 -54.060 1.00 82.00 256 ALA A N 1
ATOM 2016 C CA . ALA A 1 256 ? 47.678 15.827 -54.040 1.00 82.00 256 ALA A CA 1
ATOM 2017 C C . ALA A 1 256 ? 48.835 15.259 -54.875 1.00 82.00 256 ALA A C 1
ATOM 2019 O O . ALA A 1 256 ? 49.432 15.985 -55.671 1.00 82.00 256 ALA A O 1
ATOM 2020 N N . LYS A 1 257 ? 49.098 13.950 -54.761 1.00 86.75 257 LYS A N 1
ATOM 2021 C CA . LYS A 1 257 ? 50.101 13.257 -55.578 1.00 86.75 257 LYS A CA 1
ATOM 2022 C C . LYS A 1 257 ? 49.757 13.309 -57.069 1.00 86.75 257 LYS A C 1
ATOM 2024 O O . LYS A 1 257 ? 50.600 13.722 -57.857 1.00 86.75 257 LYS A O 1
ATOM 2029 N N . LEU A 1 258 ? 48.522 12.972 -57.450 1.00 75.94 258 LEU A N 1
ATOM 2030 C CA . LEU A 1 258 ? 48.071 13.021 -58.849 1.00 75.94 258 LEU A CA 1
ATOM 2031 C C . LEU A 1 258 ? 48.153 14.435 -59.438 1.00 75.94 258 LEU A C 1
ATOM 2033 O O . LEU A 1 258 ? 48.574 14.604 -60.581 1.00 75.94 258 LEU A O 1
ATOM 2037 N N . LEU A 1 259 ? 47.780 15.459 -58.665 1.00 74.19 259 LEU A N 1
ATOM 2038 C CA . LEU A 1 259 ? 47.904 16.856 -59.085 1.00 74.19 259 LEU A CA 1
ATOM 2039 C C . LEU A 1 259 ? 49.370 17.269 -59.250 1.00 74.19 259 LEU A C 1
ATOM 2041 O O . LEU A 1 259 ? 49.697 17.958 -60.216 1.00 74.19 259 LEU A O 1
ATOM 2045 N N . SER A 1 260 ? 50.254 16.829 -58.351 1.00 84.56 260 SER A N 1
ATOM 2046 C CA . SER A 1 260 ? 51.696 17.071 -58.458 1.00 84.56 260 SER A CA 1
ATOM 2047 C C . SER A 1 260 ? 52.286 16.415 -59.708 1.00 84.56 260 SER A C 1
ATOM 2049 O O . SER A 1 260 ? 52.955 17.091 -60.486 1.00 84.56 260 SER A O 1
ATOM 2051 N N . GLU A 1 261 ? 51.986 15.135 -59.945 1.00 82.12 261 GLU A N 1
ATOM 2052 C CA . GLU A 1 261 ? 52.434 14.388 -61.131 1.00 82.12 261 GLU A CA 1
ATOM 2053 C C . GLU A 1 261 ? 51.892 15.013 -62.427 1.00 82.12 261 GLU A C 1
ATOM 2055 O O . GLU A 1 261 ? 52.627 15.185 -63.401 1.00 82.12 261 GLU A O 1
ATOM 2060 N N . SER A 1 262 ? 50.619 15.425 -62.440 1.00 74.06 262 SER A N 1
ATOM 2061 C CA . SER A 1 262 ? 50.016 16.111 -63.588 1.00 74.06 262 SER A CA 1
ATOM 2062 C C . SER A 1 262 ? 50.670 17.467 -63.853 1.00 74.06 262 SER A C 1
ATOM 2064 O O . SER A 1 262 ? 50.887 17.820 -65.013 1.00 74.06 262 SER A O 1
ATOM 2066 N N . ARG A 1 263 ? 50.984 18.234 -62.803 1.00 77.12 263 ARG A N 1
ATOM 2067 C CA . ARG A 1 263 ? 51.672 19.526 -62.920 1.00 77.12 263 ARG A CA 1
ATOM 2068 C C . ARG A 1 263 ? 53.085 19.348 -63.466 1.00 77.12 263 ARG A C 1
ATOM 2070 O O . ARG A 1 263 ? 53.490 20.096 -64.350 1.00 77.12 263 ARG A O 1
ATOM 2077 N N . GLU A 1 264 ? 53.819 18.361 -62.966 1.00 85.56 264 GLU A N 1
ATOM 2078 C CA . GLU A 1 264 ? 55.161 18.033 -63.449 1.00 85.56 264 GLU A CA 1
ATOM 2079 C C . GLU A 1 264 ? 55.137 17.610 -64.924 1.00 85.56 264 GLU A C 1
ATOM 2081 O O . GLU A 1 264 ? 55.897 18.141 -65.735 1.00 85.56 264 GLU A O 1
ATOM 2086 N N . SER A 1 265 ? 54.209 16.724 -65.301 1.00 76.88 265 SER A N 1
ATOM 2087 C CA . SER A 1 265 ? 54.022 16.298 -66.692 1.00 76.88 265 SER A CA 1
ATOM 2088 C C . SER A 1 265 ? 53.697 17.478 -67.615 1.00 76.88 265 SER A C 1
ATOM 2090 O O . SER A 1 265 ? 54.291 17.598 -68.689 1.00 76.88 265 SER A O 1
ATOM 2092 N N . PHE A 1 266 ? 52.821 18.387 -67.176 1.00 76.69 266 PHE A N 1
ATOM 2093 C CA . PHE A 1 266 ? 52.496 19.602 -67.920 1.00 76.69 266 PHE A CA 1
ATOM 2094 C C . PHE A 1 266 ? 53.709 20.530 -68.074 1.00 76.69 266 PHE A C 1
ATOM 2096 O O . PHE A 1 266 ? 53.998 20.973 -69.181 1.00 76.69 266 PHE A O 1
ATOM 2103 N N . ASN A 1 267 ? 54.472 20.771 -67.005 1.00 83.25 267 ASN A N 1
ATOM 2104 C CA . ASN A 1 267 ? 55.689 21.584 -67.072 1.00 83.25 267 ASN A CA 1
ATOM 2105 C C . ASN A 1 267 ? 56.724 20.985 -68.035 1.00 83.25 267 ASN A C 1
ATOM 2107 O O . ASN A 1 267 ? 57.313 21.707 -68.838 1.00 83.25 267 ASN A O 1
ATOM 2111 N N . ASN A 1 268 ? 56.913 19.663 -68.004 1.00 85.06 268 ASN A N 1
ATOM 2112 C CA . ASN A 1 268 ? 57.804 18.963 -68.930 1.00 85.06 268 ASN A CA 1
ATOM 2113 C C . ASN A 1 268 ? 57.337 19.104 -70.383 1.00 85.06 268 ASN A C 1
ATOM 2115 O O . ASN A 1 268 ? 58.155 19.334 -71.274 1.00 85.06 268 ASN A O 1
ATOM 2119 N N . PHE A 1 269 ? 56.027 19.015 -70.623 1.00 80.88 269 PHE A N 1
ATOM 2120 C CA . PHE A 1 269 ? 55.441 19.270 -71.935 1.00 80.88 269 PHE A CA 1
ATOM 2121 C C . PHE A 1 269 ? 55.715 20.705 -72.415 1.00 80.88 269 PHE A C 1
ATOM 2123 O O . PHE A 1 269 ? 56.214 20.876 -73.527 1.00 80.88 269 PHE A O 1
ATOM 2130 N N . ILE A 1 270 ? 55.466 21.718 -71.577 1.00 80.56 270 ILE A N 1
ATOM 2131 C CA . ILE A 1 270 ? 55.720 23.130 -71.909 1.00 80.56 270 ILE A CA 1
ATOM 2132 C C . ILE A 1 270 ? 57.203 23.373 -72.206 1.00 80.56 270 ILE A C 1
ATOM 2134 O O . ILE A 1 270 ? 57.526 23.994 -73.216 1.00 80.56 270 ILE A O 1
ATOM 2138 N N . ASN A 1 271 ? 58.109 22.829 -71.392 1.00 85.88 271 ASN A N 1
ATOM 2139 C CA . ASN A 1 271 ? 59.551 22.959 -71.605 1.00 85.88 271 ASN A CA 1
ATOM 2140 C C . ASN A 1 271 ? 59.999 22.316 -72.925 1.00 85.88 271 ASN A C 1
ATOM 2142 O O . ASN A 1 271 ? 60.775 22.911 -73.672 1.00 85.88 271 ASN A O 1
ATOM 2146 N N . ASN A 1 272 ? 59.501 21.116 -73.238 1.00 83.88 272 ASN A N 1
ATOM 2147 C CA . ASN A 1 272 ? 59.804 20.448 -74.504 1.00 83.88 272 ASN A CA 1
ATOM 2148 C C . ASN A 1 272 ? 59.258 21.233 -75.699 1.00 83.88 272 ASN A C 1
ATOM 2150 O O . ASN A 1 272 ? 59.958 21.393 -76.695 1.00 83.88 272 ASN A O 1
ATOM 2154 N N . TYR A 1 273 ? 58.035 21.755 -75.591 1.00 79.44 273 TYR A N 1
ATOM 2155 C CA . TYR A 1 273 ? 57.442 22.573 -76.641 1.00 79.44 273 TYR A CA 1
ATOM 2156 C C . TYR A 1 273 ? 58.219 23.876 -76.855 1.00 79.44 273 TYR A C 1
ATOM 2158 O O . TYR A 1 273 ? 58.522 24.220 -77.993 1.00 79.44 273 TYR A O 1
ATOM 2166 N N . SER A 1 274 ? 58.622 24.552 -75.775 1.00 83.31 274 SER A N 1
ATOM 2167 C CA . SER A 1 274 ? 59.458 25.755 -75.840 1.00 83.31 274 SER A CA 1
ATOM 2168 C C . SER A 1 274 ? 60.763 25.497 -76.595 1.00 83.31 274 SER A C 1
ATOM 2170 O O . SER A 1 274 ? 61.118 26.286 -77.464 1.00 83.31 274 SER A O 1
ATOM 2172 N N . LYS A 1 275 ? 61.436 24.366 -76.332 1.00 87.88 275 LYS A N 1
ATOM 2173 C CA . LYS A 1 275 ? 62.659 23.971 -77.056 1.00 87.88 275 LYS A CA 1
ATOM 2174 C C . LYS A 1 275 ? 62.417 23.752 -78.552 1.00 87.88 275 LYS A C 1
ATOM 2176 O O . LYS A 1 275 ? 63.266 24.113 -79.359 1.00 87.88 275 LYS A O 1
ATOM 2181 N N . ILE A 1 276 ? 61.278 23.162 -78.929 1.00 82.25 276 ILE A N 1
ATOM 2182 C CA . ILE A 1 276 ? 60.907 22.972 -80.343 1.00 82.25 276 ILE A CA 1
ATOM 2183 C C . ILE A 1 276 ? 60.679 24.329 -81.016 1.00 82.25 276 ILE A C 1
ATOM 2185 O O . ILE A 1 276 ? 61.199 24.563 -82.103 1.00 82.25 276 ILE A O 1
ATOM 2189 N N . VAL A 1 277 ? 59.933 25.226 -80.365 1.00 77.44 277 VAL A N 1
ATOM 2190 C CA . VAL A 1 277 ? 59.660 26.573 -80.886 1.00 77.44 277 VAL A CA 1
ATOM 2191 C C . VAL A 1 277 ? 60.953 27.369 -81.051 1.00 77.44 277 VAL A C 1
ATOM 2193 O O . VAL A 1 277 ? 61.157 27.975 -82.097 1.00 77.44 277 VAL A O 1
ATOM 2196 N N . GLU A 1 278 ? 61.843 27.330 -80.061 1.00 87.50 278 GLU A N 1
ATOM 2197 C CA . GLU A 1 278 ? 63.154 27.983 -80.122 1.00 87.50 278 GLU A CA 1
ATOM 2198 C C . GLU A 1 278 ? 64.013 27.422 -81.266 1.00 87.50 278 GLU A C 1
ATOM 2200 O O . GLU A 1 278 ? 64.560 28.183 -82.060 1.00 87.50 278 GLU A O 1
ATOM 2205 N N . HIS A 1 279 ? 64.066 26.094 -81.418 1.00 88.25 279 HIS A N 1
ATOM 2206 C CA . HIS A 1 279 ? 64.780 25.445 -82.518 1.00 88.25 279 HIS A CA 1
ATOM 2207 C C . HIS A 1 279 ? 64.238 25.858 -83.898 1.00 88.25 279 HIS A C 1
ATOM 2209 O O . HIS A 1 279 ? 65.018 26.193 -84.790 1.00 88.25 279 HIS A O 1
ATOM 2215 N N . GLU A 1 280 ? 62.915 25.856 -84.091 1.00 78.44 280 GLU A N 1
ATOM 2216 C CA . GLU A 1 280 ? 62.301 26.280 -85.358 1.00 78.44 280 GLU A CA 1
ATOM 2217 C C . GLU A 1 280 ? 62.483 27.784 -85.609 1.00 78.44 280 GLU A C 1
ATOM 2219 O O . GLU A 1 280 ? 62.735 28.184 -86.745 1.00 78.44 280 GLU A O 1
ATOM 2224 N N . SER A 1 281 ? 62.432 28.614 -84.563 1.00 79.88 281 SER A N 1
ATOM 2225 C CA . SER A 1 281 ? 62.726 30.049 -84.653 1.00 79.88 281 SER A CA 1
ATOM 2226 C C . SER A 1 281 ? 64.159 30.291 -85.129 1.00 79.88 281 SER A C 1
ATOM 2228 O O . SER A 1 281 ? 64.365 30.997 -86.115 1.00 79.88 281 SER A O 1
ATOM 2230 N N . ASN A 1 282 ? 65.141 29.638 -84.500 1.00 87.12 282 ASN A N 1
ATOM 2231 C CA . ASN A 1 282 ? 66.550 29.728 -84.893 1.00 87.12 282 ASN A CA 1
ATOM 2232 C C . ASN A 1 282 ? 66.767 29.219 -86.328 1.00 87.12 282 ASN A C 1
ATOM 2234 O O . ASN A 1 282 ? 67.559 29.783 -87.085 1.00 87.12 282 ASN A O 1
ATOM 2238 N N . ARG A 1 283 ? 66.040 28.169 -86.742 1.00 80.56 283 ARG A N 1
ATOM 2239 C CA . ARG A 1 283 ? 66.082 27.669 -88.123 1.00 80.56 283 ARG A CA 1
ATOM 2240 C C . ARG A 1 283 ? 65.540 28.694 -89.118 1.00 80.56 283 ARG A C 1
ATOM 2242 O O . ARG A 1 283 ? 66.140 28.877 -90.174 1.00 80.56 283 ARG A O 1
ATOM 2249 N N . LEU A 1 284 ? 64.425 29.352 -88.806 1.00 77.25 284 LEU A N 1
ATOM 2250 C CA . LEU A 1 284 ? 63.857 30.411 -89.645 1.00 77.25 284 LEU A CA 1
ATOM 2251 C C . LEU A 1 284 ? 64.802 31.613 -89.754 1.00 77.25 284 LEU A C 1
ATOM 2253 O O . LEU A 1 284 ? 64.990 32.141 -90.849 1.00 77.25 284 LEU A O 1
ATOM 2257 N N . GLU A 1 285 ? 65.450 31.999 -88.657 1.00 80.94 285 GLU A N 1
ATOM 2258 C CA . GLU A 1 285 ? 66.468 33.052 -88.655 1.00 80.94 285 GLU A CA 1
ATOM 2259 C C . GLU A 1 285 ? 67.668 32.678 -89.546 1.00 80.94 285 GLU A C 1
ATOM 2261 O O . GLU A 1 285 ? 68.087 33.469 -90.400 1.00 80.94 285 GLU A O 1
ATOM 2266 N N . TRP A 1 286 ? 68.157 31.437 -89.450 1.00 84.69 286 TRP A N 1
ATOM 2267 C CA . TRP A 1 286 ? 69.203 30.904 -90.332 1.00 84.69 286 TRP A CA 1
ATOM 2268 C C . TRP A 1 286 ? 68.788 30.891 -91.813 1.00 84.69 286 TRP A C 1
ATOM 2270 O O . TRP A 1 286 ? 69.578 31.249 -92.688 1.00 84.69 286 TRP A O 1
ATOM 2280 N N . LEU A 1 287 ? 67.541 30.511 -92.114 1.00 75.81 287 LEU A N 1
ATOM 2281 C CA . LEU A 1 287 ? 67.003 30.536 -93.480 1.00 75.81 287 LEU A CA 1
ATOM 2282 C C . LEU A 1 287 ? 66.883 31.964 -94.026 1.00 75.81 287 LEU A C 1
ATOM 2284 O O . LEU A 1 287 ? 67.050 32.165 -95.224 1.00 75.81 287 LEU A O 1
ATOM 2288 N N . SER A 1 288 ? 66.592 32.942 -93.166 1.00 75.69 288 SER A N 1
ATOM 2289 C CA . SER A 1 288 ? 66.467 34.350 -93.564 1.00 75.69 288 SER A CA 1
ATOM 2290 C C . SER A 1 288 ? 67.815 35.027 -93.839 1.00 75.69 288 SER A C 1
ATOM 2292 O O . SER A 1 288 ? 67.891 35.934 -94.665 1.00 75.69 288 SER A O 1
ATOM 2294 N N . SER A 1 289 ? 68.878 34.582 -93.163 1.00 77.75 289 SER A N 1
ATOM 2295 C CA . SER A 1 289 ? 70.221 35.170 -93.253 1.00 77.75 289 SER A CA 1
ATOM 2296 C C . SER A 1 289 ? 71.069 34.584 -94.385 1.00 77.75 289 SER A C 1
ATOM 2298 O O . SER A 1 289 ? 71.971 35.259 -94.883 1.00 77.75 289 SER A O 1
ATOM 2300 N N . ASN A 1 290 ? 70.769 33.367 -94.846 1.00 69.81 290 ASN A N 1
ATOM 2301 C CA . ASN A 1 290 ? 71.444 32.764 -95.993 1.00 69.81 290 ASN A CA 1
ATOM 2302 C C . ASN A 1 290 ? 70.689 33.068 -97.294 1.00 69.81 290 ASN A C 1
ATOM 2304 O O . ASN A 1 290 ? 69.498 32.788 -97.400 1.00 69.81 290 ASN A O 1
ATOM 2308 N N . GLN A 1 291 ? 71.388 33.617 -98.300 1.00 58.84 291 GLN A N 1
ATOM 2309 C CA . GLN A 1 291 ? 70.854 33.925 -99.639 1.00 58.84 291 GLN A CA 1
ATOM 2310 C C . GLN A 1 291 ? 70.505 32.645 -100.419 1.00 58.84 291 GLN A C 1
ATOM 2312 O O . GLN A 1 291 ? 71.188 32.249 -101.365 1.00 58.84 291 GLN A O 1
ATOM 2317 N N . LEU A 1 292 ? 69.437 31.974 -100.003 1.00 59.69 292 LEU A N 1
ATOM 2318 C CA . LEU A 1 292 ? 68.838 30.860 -100.722 1.00 59.69 292 LEU A CA 1
ATOM 2319 C C . LEU A 1 292 ? 68.167 31.369 -101.998 1.00 59.69 292 LEU A C 1
ATOM 2321 O O . LEU A 1 292 ? 67.655 32.492 -102.054 1.00 59.69 292 LEU A O 1
ATOM 2325 N N . ARG A 1 293 ? 68.125 30.523 -103.032 1.00 63.09 293 ARG A N 1
ATOM 2326 C CA . ARG A 1 293 ? 67.308 30.824 -104.212 1.00 63.09 293 ARG A CA 1
ATOM 2327 C C . ARG A 1 293 ? 65.838 30.917 -103.770 1.00 63.09 293 ARG A C 1
ATOM 2329 O O . ARG A 1 293 ? 65.423 30.111 -102.934 1.00 63.09 293 ARG A O 1
ATOM 2336 N N . PRO A 1 294 ? 65.033 31.842 -104.325 1.00 69.00 294 PRO A N 1
ATOM 2337 C CA . PRO A 1 294 ? 63.655 32.074 -103.878 1.00 69.00 294 PRO A CA 1
ATOM 2338 C C . PRO A 1 294 ? 62.795 30.802 -103.783 1.00 69.00 294 PRO A C 1
ATOM 2340 O O . PRO A 1 294 ? 61.989 30.658 -102.868 1.00 69.00 294 PRO A O 1
ATOM 2343 N N . GLU A 1 295 ? 63.004 29.847 -104.689 1.00 71.00 295 GLU A N 1
ATOM 2344 C CA . GLU A 1 295 ? 62.286 28.567 -104.723 1.00 71.00 295 GLU A CA 1
ATOM 2345 C C . GLU A 1 295 ? 62.640 27.646 -103.541 1.00 71.00 295 GLU A C 1
ATOM 2347 O O . GLU A 1 295 ? 61.754 27.035 -102.941 1.00 71.00 295 GLU A O 1
ATOM 2352 N N . GLU A 1 296 ? 63.917 27.579 -103.149 1.00 70.06 296 GLU A N 1
ATOM 2353 C CA . GLU A 1 296 ? 64.372 26.790 -101.994 1.00 70.06 296 GLU A CA 1
ATOM 2354 C C . GLU A 1 296 ? 63.916 27.416 -100.674 1.00 70.06 296 GLU A C 1
ATOM 2356 O O . GLU A 1 296 ? 63.501 26.700 -99.758 1.00 70.06 296 GLU A O 1
ATOM 2361 N N . PHE A 1 297 ? 63.923 28.750 -100.597 1.00 70.44 297 PHE A N 1
ATOM 2362 C CA . PHE A 1 297 ? 63.385 29.484 -99.455 1.00 70.44 297 PHE A CA 1
ATOM 2363 C C . PHE A 1 297 ? 61.891 29.193 -99.265 1.00 70.44 297 PHE A C 1
ATOM 2365 O O . PHE A 1 297 ? 61.477 28.790 -98.178 1.00 70.44 297 PHE A O 1
ATOM 2372 N N . MET A 1 298 ? 61.090 29.299 -100.332 1.00 73.25 298 MET A N 1
ATOM 2373 C CA . MET A 1 298 ? 59.648 29.032 -100.268 1.00 73.25 298 MET A CA 1
ATOM 2374 C C . MET A 1 298 ? 59.333 27.572 -99.919 1.00 73.25 298 MET A C 1
ATOM 2376 O O . MET A 1 298 ? 58.417 27.313 -99.138 1.00 73.25 298 MET A O 1
ATOM 2380 N N . ASN A 1 299 ? 60.107 26.609 -100.429 1.00 77.00 299 ASN A N 1
ATOM 2381 C CA . ASN A 1 299 ? 59.923 25.197 -100.086 1.00 77.00 299 ASN A CA 1
ATOM 2382 C C . ASN A 1 299 ? 60.236 24.918 -98.603 1.00 77.00 299 ASN A C 1
ATOM 2384 O O . ASN A 1 299 ? 59.474 24.235 -97.916 1.00 77.00 299 ASN A O 1
ATOM 2388 N N . ASN A 1 300 ? 61.322 25.488 -98.074 1.00 72.75 300 ASN A N 1
ATOM 2389 C CA . ASN A 1 300 ? 61.680 25.335 -96.661 1.00 72.75 300 ASN A CA 1
ATOM 2390 C C . ASN A 1 300 ? 60.697 26.053 -95.726 1.00 72.75 300 ASN A C 1
ATOM 2392 O O . ASN A 1 300 ? 60.369 25.532 -94.656 1.00 72.75 300 ASN A O 1
ATOM 2396 N N . LEU A 1 301 ? 60.173 27.208 -96.138 1.00 73.19 301 LEU A N 1
ATOM 2397 C CA . LEU A 1 301 ? 59.159 27.941 -95.384 1.00 73.19 301 LEU A CA 1
ATOM 2398 C C . LEU A 1 301 ? 57.839 27.157 -95.332 1.00 73.19 301 LEU A C 1
ATOM 2400 O O . LEU A 1 301 ? 57.274 26.989 -94.252 1.00 73.19 301 LEU A O 1
ATOM 2404 N N . ASN A 1 302 ? 57.412 26.568 -96.453 1.00 75.69 302 ASN A N 1
ATOM 2405 C CA . ASN A 1 302 ? 56.230 25.703 -96.497 1.00 75.69 302 ASN A CA 1
ATOM 2406 C C . ASN A 1 302 ? 56.388 24.459 -95.614 1.00 75.69 302 ASN A C 1
ATOM 2408 O O . ASN A 1 302 ? 55.497 24.175 -94.817 1.00 75.69 302 ASN A O 1
ATOM 2412 N N . LYS A 1 303 ? 57.538 23.772 -95.662 1.00 77.50 303 LYS A N 1
ATOM 2413 C CA . LYS A 1 303 ? 57.814 22.627 -94.772 1.00 77.50 303 LYS A CA 1
ATOM 2414 C C . LYS A 1 303 ? 57.801 23.017 -93.295 1.00 77.50 303 LYS A C 1
ATOM 2416 O O . LYS A 1 303 ? 57.299 22.265 -92.465 1.00 77.50 303 LYS A O 1
ATOM 2421 N N . THR A 1 304 ? 58.337 24.190 -92.957 1.00 73.44 304 THR A N 1
ATOM 2422 C CA . THR A 1 304 ? 58.290 24.711 -91.581 1.00 73.44 304 THR A CA 1
ATOM 2423 C C . THR A 1 304 ? 56.849 24.969 -91.151 1.00 73.44 304 THR A C 1
ATOM 2425 O O . THR A 1 304 ? 56.448 24.573 -90.059 1.00 73.44 304 THR A O 1
ATOM 2428 N N . ASN A 1 305 ? 56.045 25.567 -92.030 1.00 73.50 305 ASN A N 1
ATOM 2429 C CA . ASN A 1 305 ? 54.645 25.851 -91.751 1.00 73.50 305 ASN A CA 1
ATOM 2430 C C . ASN A 1 305 ? 53.819 24.561 -91.586 1.00 73.50 305 ASN A C 1
ATOM 2432 O O . ASN A 1 305 ? 53.059 24.436 -90.629 1.00 73.50 305 ASN A O 1
ATOM 2436 N N . GLU A 1 306 ? 54.018 23.553 -92.440 1.00 77.94 306 GLU A N 1
ATOM 2437 C CA . GLU A 1 306 ? 53.381 22.234 -92.293 1.00 77.94 306 GLU A CA 1
ATOM 2438 C C . GLU A 1 306 ? 53.761 21.548 -90.974 1.00 77.94 306 GLU A C 1
ATOM 2440 O O . GLU A 1 306 ? 52.902 20.956 -90.306 1.00 77.94 306 GLU A O 1
ATOM 2445 N N . HIS A 1 307 ? 55.028 21.658 -90.565 1.00 74.75 307 HIS A N 1
ATOM 2446 C CA . HIS A 1 307 ? 55.502 21.108 -89.298 1.00 74.75 307 HIS A CA 1
ATOM 2447 C C . HIS A 1 307 ? 54.825 21.804 -88.105 1.00 74.75 307 HIS A C 1
ATOM 2449 O O . HIS A 1 307 ? 54.276 21.132 -87.227 1.00 74.75 307 HIS A O 1
ATOM 2455 N N . LEU A 1 308 ? 54.751 23.140 -88.118 1.00 73.81 308 LEU A N 1
ATOM 2456 C CA . LEU A 1 308 ? 54.059 23.929 -87.092 1.00 73.81 308 LEU A CA 1
ATOM 2457 C C . LEU A 1 308 ? 52.557 23.616 -87.029 1.00 73.81 308 LEU A C 1
ATOM 2459 O O . LEU A 1 308 ? 52.022 23.388 -85.942 1.00 73.81 308 LEU A O 1
ATOM 2463 N N . VAL A 1 309 ? 51.875 23.530 -88.174 1.00 76.75 309 VAL A N 1
ATOM 2464 C CA . VAL A 1 309 ? 50.446 23.176 -88.241 1.00 76.75 309 VAL A CA 1
ATOM 2465 C C . VAL A 1 309 ? 50.199 21.769 -87.687 1.00 76.75 309 VAL A C 1
ATOM 2467 O O . VAL A 1 309 ? 49.244 21.556 -86.935 1.00 76.75 309 VAL A O 1
ATOM 2470 N N . THR A 1 310 ? 51.073 20.809 -87.999 1.00 79.38 310 THR A N 1
ATOM 2471 C CA . THR A 1 310 ? 50.978 19.439 -87.472 1.00 79.38 310 THR A CA 1
ATOM 2472 C C . THR A 1 310 ? 51.163 19.412 -85.955 1.00 79.38 310 THR A C 1
ATOM 2474 O O . THR A 1 310 ? 50.393 18.752 -85.249 1.00 79.38 310 THR A O 1
ATOM 2477 N N . HIS A 1 311 ? 52.121 20.178 -85.428 1.00 72.69 311 HIS A N 1
ATOM 2478 C CA . HIS A 1 311 ? 52.309 20.327 -83.987 1.00 72.69 311 HIS A CA 1
ATOM 2479 C C . HIS A 1 311 ? 51.089 20.957 -83.304 1.00 72.69 311 HIS A C 1
ATOM 2481 O O . HIS A 1 311 ? 50.598 20.394 -82.324 1.00 72.69 311 HIS A O 1
ATOM 2487 N N . LEU A 1 312 ? 50.534 22.045 -83.846 1.00 74.19 312 LEU A N 1
ATOM 2488 C CA . LEU A 1 312 ? 49.330 22.687 -83.304 1.00 74.19 312 LEU A CA 1
ATOM 2489 C C . LEU A 1 312 ? 48.121 21.740 -83.294 1.00 74.19 312 LEU A C 1
ATOM 2491 O O . LEU A 1 312 ? 47.380 21.690 -82.311 1.00 74.19 312 LEU A O 1
ATOM 2495 N N . LYS A 1 313 ? 47.952 20.923 -84.339 1.00 75.81 313 LYS A N 1
ATOM 2496 C CA . LYS A 1 313 ? 46.881 19.917 -84.406 1.00 75.81 313 LYS A CA 1
ATOM 2497 C C . LYS A 1 313 ? 47.046 18.817 -83.351 1.00 75.81 313 LYS A C 1
ATOM 2499 O O . LYS A 1 313 ? 46.061 18.370 -82.763 1.00 75.81 313 LYS A O 1
ATOM 2504 N N . ASN A 1 314 ? 48.280 18.398 -83.072 1.00 75.44 314 ASN A N 1
ATOM 2505 C CA . ASN A 1 314 ? 48.563 17.432 -82.007 1.00 75.44 314 ASN A CA 1
ATOM 2506 C C . ASN A 1 314 ? 48.283 18.013 -80.609 1.00 75.44 314 ASN A C 1
ATOM 2508 O O . ASN A 1 314 ? 47.778 17.292 -79.743 1.00 75.44 314 ASN A O 1
ATOM 2512 N N . ILE A 1 315 ? 48.538 19.309 -80.399 1.00 73.81 315 ILE A N 1
ATOM 2513 C CA . ILE A 1 315 ? 48.180 20.013 -79.156 1.00 73.81 315 ILE A CA 1
ATOM 2514 C C . ILE A 1 315 ? 46.664 20.062 -78.982 1.00 73.81 315 ILE A C 1
ATOM 2516 O O . ILE A 1 315 ? 46.164 19.652 -77.935 1.00 73.81 315 ILE A O 1
ATOM 2520 N N . ASP A 1 316 ? 45.931 20.495 -80.009 1.00 75.00 316 ASP A N 1
ATOM 2521 C CA . ASP A 1 316 ? 44.466 20.559 -79.982 1.00 75.00 316 ASP A CA 1
ATOM 2522 C C . ASP A 1 316 ? 43.841 19.186 -79.672 1.00 75.00 316 ASP A C 1
ATOM 2524 O O . ASP A 1 316 ? 42.996 19.064 -78.784 1.00 75.00 316 ASP A O 1
ATOM 2528 N N . ASN A 1 317 ? 44.325 18.118 -80.314 1.00 75.00 317 ASN A N 1
ATOM 2529 C CA . ASN A 1 317 ? 43.871 16.755 -80.030 1.00 75.00 317 ASN A CA 1
ATOM 2530 C C . ASN A 1 317 ? 44.160 16.327 -78.583 1.00 75.00 317 ASN A C 1
ATOM 2532 O O . ASN A 1 317 ? 43.309 15.708 -77.942 1.00 75.00 317 ASN A O 1
ATOM 2536 N N . THR A 1 318 ? 45.331 16.673 -78.046 1.00 72.19 318 THR A N 1
ATOM 2537 C CA . THR A 1 318 ? 45.697 16.351 -76.657 1.00 72.19 318 THR A CA 1
ATOM 2538 C C . THR A 1 318 ? 44.806 17.101 -75.664 1.00 72.19 318 THR A C 1
ATOM 2540 O O . THR A 1 318 ? 44.280 16.494 -74.729 1.00 72.19 318 THR A O 1
ATOM 2543 N N . LEU A 1 319 ? 44.551 18.392 -75.898 1.00 71.06 319 LEU A N 1
ATOM 2544 C CA . LEU A 1 319 ? 43.649 19.200 -75.073 1.00 71.06 319 LEU A CA 1
ATOM 2545 C C . LEU A 1 319 ? 42.207 18.687 -75.133 1.00 71.06 319 LEU A C 1
ATOM 2547 O O . LEU A 1 319 ? 41.552 18.597 -74.095 1.00 71.06 319 LEU A O 1
ATOM 2551 N N . LYS A 1 320 ? 41.724 18.271 -76.309 1.00 75.00 320 LYS A N 1
ATOM 2552 C CA . LYS A 1 320 ? 40.403 17.640 -76.460 1.00 75.00 320 LYS A CA 1
ATOM 2553 C C . LYS A 1 320 ? 40.292 16.336 -75.674 1.00 75.00 320 LYS A C 1
ATOM 2555 O O . LYS A 1 320 ? 39.268 16.112 -75.033 1.00 75.00 320 LYS A O 1
ATOM 2560 N N . ILE A 1 321 ? 41.330 15.496 -75.670 1.00 72.31 321 ILE A N 1
ATOM 2561 C CA . ILE A 1 321 ? 41.353 14.265 -74.861 1.00 72.31 321 ILE A CA 1
ATOM 2562 C C . ILE A 1 321 ? 41.273 14.600 -73.364 1.00 72.31 321 ILE A C 1
ATOM 2564 O O . ILE A 1 321 ? 40.480 13.985 -72.649 1.00 72.31 321 ILE A O 1
ATOM 2568 N N . ILE A 1 322 ? 42.030 15.600 -72.898 1.00 68.56 322 ILE A N 1
ATOM 2569 C CA . ILE A 1 322 ? 42.015 16.043 -71.493 1.00 68.56 322 ILE A CA 1
ATOM 2570 C C . ILE A 1 322 ? 40.632 16.596 -71.106 1.00 68.56 322 ILE A C 1
ATOM 2572 O O . ILE A 1 322 ? 40.054 16.175 -70.104 1.00 68.56 322 ILE A O 1
ATOM 2576 N N . MET A 1 323 ? 40.065 17.488 -71.922 1.00 69.25 323 MET A N 1
ATOM 2577 C CA . MET A 1 323 ? 38.765 18.123 -71.666 1.00 69.25 323 MET A CA 1
ATOM 2578 C C . MET A 1 323 ? 37.605 17.119 -71.698 1.00 69.25 323 MET A C 1
ATOM 2580 O O . MET A 1 323 ? 36.729 17.154 -70.833 1.00 69.25 323 MET A O 1
ATOM 2584 N N . ASN A 1 324 ? 37.617 16.173 -72.640 1.00 72.12 324 ASN A N 1
ATOM 2585 C CA . ASN A 1 324 ? 36.605 15.115 -72.703 1.00 72.12 324 ASN A CA 1
ATOM 2586 C C . ASN A 1 324 ? 36.729 14.133 -71.527 1.00 72.12 324 ASN A C 1
ATOM 2588 O O . ASN A 1 324 ? 35.715 13.663 -71.011 1.00 72.12 324 ASN A O 1
ATOM 2592 N N . GLY A 1 325 ? 37.953 13.871 -71.054 1.00 64.19 325 GLY A N 1
ATOM 2593 C CA . GLY A 1 325 ? 38.194 13.106 -69.830 1.00 64.19 325 GLY A CA 1
ATOM 2594 C C . GLY A 1 325 ? 37.644 13.786 -68.571 1.00 64.19 325 GLY A C 1
ATOM 2595 O O . GLY A 1 325 ? 37.122 13.102 -67.694 1.00 64.19 325 GLY A O 1
ATOM 2596 N N . LEU A 1 326 ? 37.700 15.120 -68.494 1.00 58.72 326 LEU A N 1
ATOM 2597 C CA . LEU A 1 326 ? 37.150 15.898 -67.376 1.00 58.72 326 LEU A CA 1
ATOM 2598 C C . LEU A 1 326 ? 35.614 15.967 -67.401 1.00 58.72 326 LEU A C 1
ATOM 2600 O O . LEU A 1 326 ? 34.977 15.840 -66.354 1.00 58.72 326 LEU A O 1
ATOM 2604 N N . ASN A 1 327 ? 35.007 16.102 -68.583 1.00 57.97 327 ASN A N 1
ATOM 2605 C CA . ASN A 1 327 ? 33.548 16.181 -68.719 1.00 57.97 327 ASN A CA 1
ATOM 2606 C C . ASN A 1 327 ? 32.847 14.827 -68.507 1.00 57.97 327 ASN A C 1
ATOM 2608 O O . ASN A 1 327 ? 31.766 14.788 -67.922 1.00 57.97 327 ASN A O 1
ATOM 2612 N N . GLY A 1 328 ? 33.481 13.706 -68.871 1.00 54.84 328 GLY A N 1
ATOM 2613 C CA . GLY A 1 328 ? 3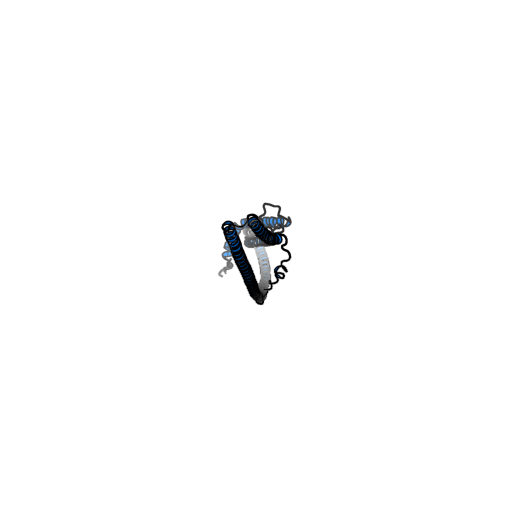2.925 12.361 -68.656 1.00 54.84 328 GLY A CA 1
ATOM 2614 C C . GLY A 1 328 ? 32.799 11.930 -67.184 1.00 54.84 328 GLY A C 1
ATOM 2615 O O . GLY A 1 328 ? 32.139 10.937 -66.888 1.00 54.84 328 GLY A O 1
ATOM 2616 N N . VAL A 1 329 ? 33.398 12.665 -66.240 1.00 53.91 329 VAL A N 1
ATOM 2617 C CA . VAL A 1 329 ? 33.314 12.371 -64.795 1.00 53.91 329 VAL A CA 1
ATOM 2618 C C . VAL A 1 329 ? 32.043 12.955 -64.155 1.00 53.91 329 VAL A C 1
ATOM 2620 O O . VAL A 1 329 ? 31.671 12.537 -63.056 1.00 53.91 329 VAL A O 1
ATOM 2623 N N . ARG A 1 330 ? 31.339 13.878 -64.828 1.00 49.88 330 ARG A N 1
ATOM 2624 C CA . ARG A 1 330 ? 30.182 14.586 -64.252 1.00 49.88 330 ARG A CA 1
ATOM 2625 C C . ARG A 1 330 ? 28.835 13.858 -64.369 1.00 49.88 330 ARG A C 1
ATOM 2627 O O . ARG A 1 330 ? 27.949 14.177 -63.588 1.00 49.88 330 ARG A O 1
ATOM 2634 N N . GLU A 1 331 ? 28.684 12.861 -65.245 1.00 49.47 331 GLU A N 1
ATOM 2635 C CA . GLU A 1 331 ? 27.366 12.248 -65.534 1.00 49.47 331 GLU A CA 1
ATOM 2636 C C . GLU A 1 331 ? 27.157 10.802 -65.042 1.00 49.47 331 GLU A C 1
ATOM 2638 O O . GLU A 1 331 ? 26.155 10.174 -65.367 1.00 49.47 331 GLU A O 1
ATOM 2643 N N . GLY A 1 332 ? 28.029 10.246 -64.196 1.00 48.31 332 GLY A N 1
ATOM 2644 C CA . GLY A 1 332 ? 27.814 8.875 -63.714 1.00 48.31 332 GLY A CA 1
ATOM 2645 C C . GLY A 1 332 ? 28.499 8.540 -62.400 1.00 48.31 332 GLY A C 1
ATOM 2646 O O . GLY A 1 332 ? 29.572 7.938 -62.385 1.00 48.31 332 GLY A O 1
ATOM 2647 N N . SER A 1 333 ? 27.837 8.818 -61.277 1.00 48.84 333 SER A N 1
ATOM 2648 C CA . SER A 1 333 ? 28.227 8.369 -59.928 1.00 48.84 333 SER A CA 1
ATOM 2649 C C . SER A 1 333 ? 28.012 6.860 -59.685 1.00 48.84 333 SER A C 1
ATOM 2651 O O . SER A 1 333 ? 27.850 6.423 -58.549 1.00 48.84 333 SER A O 1
ATOM 2653 N N . GLY A 1 334 ? 28.052 6.028 -60.730 1.00 52.97 334 GLY A N 1
ATOM 2654 C CA . GLY A 1 334 ? 27.687 4.615 -60.651 1.00 52.97 334 GLY A CA 1
ATOM 2655 C C . GLY A 1 334 ? 28.532 3.705 -61.535 1.00 52.97 334 GLY A C 1
ATOM 2656 O O . GLY A 1 334 ? 27.988 3.109 -62.454 1.00 52.97 334 GLY A O 1
ATOM 2657 N N . ARG A 1 335 ? 29.846 3.608 -61.260 1.00 51.72 335 ARG A N 1
ATOM 2658 C CA . ARG A 1 335 ? 30.770 2.461 -61.514 1.00 51.72 335 ARG A CA 1
ATOM 2659 C C . ARG A 1 335 ? 32.212 2.941 -61.745 1.00 51.72 335 ARG A C 1
ATOM 2661 O O . ARG A 1 335 ? 32.747 2.891 -62.847 1.00 51.72 335 ARG A O 1
ATOM 2668 N N . LYS A 1 336 ? 32.908 3.333 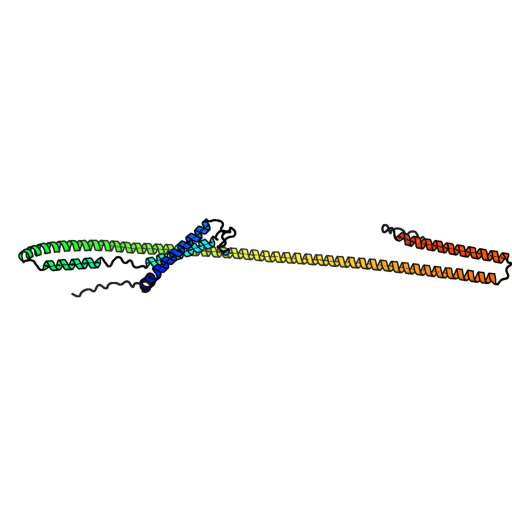-60.673 1.00 52.62 336 LYS A N 1
ATOM 2669 C CA . LYS A 1 336 ? 34.363 3.591 -60.690 1.00 52.62 336 LYS A CA 1
ATOM 2670 C C . LYS A 1 336 ? 35.184 2.312 -60.454 1.00 52.62 336 LYS A C 1
ATOM 2672 O O . LYS A 1 336 ? 35.890 2.201 -59.459 1.00 52.62 336 LYS A O 1
ATOM 2677 N N . LYS A 1 337 ? 35.112 1.332 -61.360 1.00 51.66 337 LYS A N 1
ATOM 2678 C CA . LYS A 1 337 ? 36.035 0.176 -61.359 1.00 51.66 337 LYS A CA 1
ATOM 2679 C C . LYS A 1 337 ? 36.387 -0.271 -62.783 1.00 51.66 337 LYS A C 1
ATOM 2681 O O . LYS A 1 337 ? 35.984 -1.353 -63.177 1.00 51.66 337 LYS A O 1
ATOM 2686 N N . SER A 1 338 ? 37.133 0.525 -63.557 1.00 50.09 338 SER A N 1
ATOM 2687 C CA . SER A 1 338 ? 37.996 -0.040 -64.628 1.00 50.09 338 SER A CA 1
ATOM 2688 C C . SER A 1 338 ? 38.941 0.942 -65.337 1.00 50.09 338 SER A C 1
ATOM 2690 O O . SER A 1 338 ? 39.811 0.477 -66.071 1.00 50.09 338 SER A O 1
ATOM 2692 N N . PHE A 1 339 ? 38.835 2.263 -65.146 1.00 49.34 339 PHE A N 1
ATOM 2693 C CA . PHE A 1 339 ? 39.507 3.194 -66.068 1.00 49.34 339 PHE A CA 1
ATOM 2694 C C . PHE A 1 339 ? 41.050 3.160 -66.017 1.00 49.34 339 PHE A C 1
ATOM 2696 O O . PHE A 1 339 ? 41.701 3.252 -67.053 1.00 49.34 339 PHE A O 1
ATOM 2703 N N . PHE A 1 340 ? 41.663 2.904 -64.857 1.00 51.38 340 PHE A N 1
ATOM 2704 C CA . PHE A 1 340 ? 43.131 2.891 -64.739 1.00 51.38 340 PHE A CA 1
ATOM 2705 C C . PHE A 1 340 ? 43.820 1.601 -65.221 1.00 51.38 340 PHE A C 1
ATOM 2707 O O . PHE A 1 340 ? 45.045 1.534 -65.225 1.00 51.38 340 PHE A O 1
ATOM 2714 N N . ARG A 1 341 ? 43.087 0.575 -65.685 1.00 48.16 341 ARG A N 1
ATOM 2715 C CA . ARG A 1 341 ? 43.706 -0.694 -66.132 1.00 48.16 341 ARG A CA 1
ATOM 2716 C C . ARG A 1 341 ? 44.158 -0.702 -67.603 1.00 48.16 341 ARG A C 1
ATOM 2718 O O . ARG A 1 341 ? 44.612 -1.740 -68.076 1.00 48.16 341 ARG A O 1
ATOM 2725 N N . ARG A 1 342 ? 44.025 0.408 -68.345 1.00 44.22 342 ARG A N 1
ATOM 2726 C CA . ARG A 1 342 ? 44.306 0.458 -69.799 1.00 44.22 342 ARG A CA 1
ATOM 2727 C C . ARG A 1 342 ? 45.398 1.421 -70.264 1.00 44.22 342 ARG A C 1
ATOM 2729 O O . ARG A 1 342 ? 45.626 1.496 -71.468 1.00 44.22 342 ARG A O 1
ATOM 2736 N N . ILE A 1 343 ? 46.137 2.070 -69.369 1.00 43.72 343 ILE A N 1
ATOM 2737 C CA . ILE A 1 343 ? 47.370 2.759 -69.771 1.00 43.72 343 ILE A CA 1
ATOM 2738 C C . ILE A 1 343 ? 48.499 1.724 -69.734 1.00 43.72 343 ILE A C 1
ATOM 2740 O O . ILE A 1 343 ? 49.110 1.480 -68.697 1.00 43.72 343 ILE A O 1
ATOM 2744 N N . LYS A 1 344 ? 48.723 1.034 -70.860 1.00 44.00 344 LYS A N 1
ATOM 2745 C CA . LYS A 1 344 ? 49.939 0.228 -71.040 1.00 44.00 344 LYS A CA 1
ATOM 2746 C C . LYS A 1 344 ? 51.146 1.178 -71.023 1.00 44.00 344 LYS A C 1
ATOM 2748 O O . LYS A 1 344 ? 51.071 2.221 -71.672 1.00 44.00 344 LYS A O 1
ATOM 2753 N N . PRO A 1 345 ? 52.252 0.835 -70.342 1.00 42.00 345 PRO A N 1
ATOM 2754 C CA . PRO A 1 345 ? 53.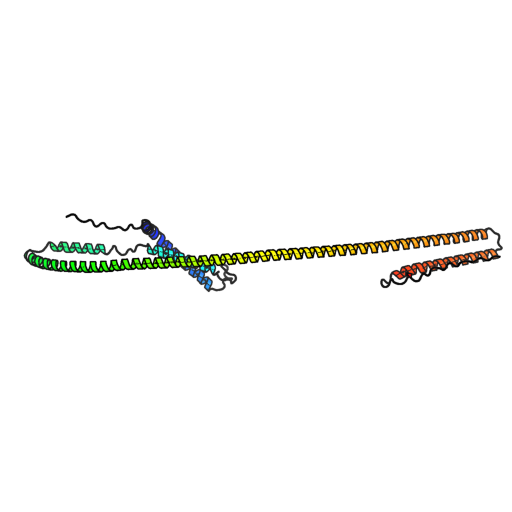467 1.630 -70.423 1.00 42.00 345 PRO A CA 1
ATOM 2755 C C . PRO A 1 345 ? 53.948 1.658 -71.877 1.00 42.00 345 PRO A C 1
ATOM 2757 O O . PRO A 1 345 ? 53.998 0.619 -72.544 1.00 42.00 345 PRO A O 1
ATOM 2760 N N . PHE A 1 346 ? 54.276 2.851 -72.375 1.00 42.19 346 PHE A N 1
ATOM 2761 C CA . PHE A 1 346 ? 54.982 3.022 -73.640 1.00 42.19 346 PHE A CA 1
ATOM 2762 C C . PHE A 1 346 ? 56.262 2.178 -73.582 1.00 42.19 346 PHE A C 1
ATOM 2764 O O . PHE A 1 346 ? 57.159 2.443 -72.782 1.00 42.19 346 PHE A O 1
ATOM 2771 N N . LYS A 1 347 ? 56.328 1.121 -74.401 1.00 40.69 347 LYS A N 1
ATOM 2772 C CA . LYS A 1 347 ? 57.550 0.338 -74.599 1.00 40.69 347 LYS A CA 1
ATOM 2773 C C . LYS A 1 347 ? 58.629 1.282 -75.127 1.00 40.69 347 LYS A C 1
ATOM 2775 O O . LYS A 1 347 ? 58.516 1.792 -76.239 1.00 40.69 347 LYS A O 1
ATOM 2780 N N . LYS A 1 348 ? 59.666 1.479 -74.318 1.00 41.75 348 LYS A N 1
ATOM 2781 C CA . LYS A 1 348 ? 60.955 2.053 -74.701 1.00 41.75 348 LYS A CA 1
ATOM 2782 C C . LYS A 1 348 ? 61.479 1.229 -75.889 1.00 41.75 348 LYS A C 1
ATOM 2784 O O . LYS A 1 348 ? 61.731 0.038 -75.729 1.00 41.75 348 LYS A O 1
ATOM 2789 N N . ARG A 1 349 ? 61.536 1.809 -77.094 1.00 37.50 349 ARG A N 1
ATOM 2790 C CA . ARG A 1 349 ? 62.286 1.213 -78.209 1.00 37.50 349 ARG A CA 1
ATOM 2791 C C . ARG A 1 349 ? 63.759 1.486 -77.937 1.00 37.50 349 ARG A C 1
ATOM 2793 O O . ARG A 1 349 ? 64.172 2.641 -77.931 1.00 37.50 349 ARG A O 1
ATOM 2800 N N . GLU A 1 350 ? 64.502 0.424 -77.662 1.00 43.03 350 GLU A N 1
ATOM 2801 C CA . GLU A 1 350 ? 65.954 0.397 -77.803 1.00 43.03 350 GLU A CA 1
ATOM 2802 C C . GLU A 1 350 ? 66.289 0.634 -79.281 1.00 43.03 350 GLU A C 1
ATOM 2804 O O . GLU A 1 350 ? 65.778 -0.062 -80.160 1.00 43.03 350 GLU A O 1
ATOM 2809 N N . LEU A 1 351 ? 67.089 1.664 -79.544 1.00 38.62 351 LEU A N 1
ATOM 2810 C CA . LEU A 1 351 ? 67.847 1.807 -80.781 1.00 38.62 351 LEU A CA 1
ATOM 2811 C C . LEU A 1 351 ? 69.168 1.075 -80.542 1.00 38.62 351 LEU A C 1
ATOM 2813 O O . LEU A 1 351 ? 69.973 1.514 -79.724 1.00 38.62 351 LEU A O 1
ATOM 2817 N N . LEU A 1 352 ? 69.314 -0.074 -81.199 1.00 42.09 352 LEU A N 1
ATOM 2818 C CA . LEU A 1 352 ? 70.594 -0.731 -81.431 1.00 42.09 352 LEU A CA 1
ATOM 2819 C C . LEU A 1 352 ? 71.356 0.042 -82.515 1.00 42.09 352 LEU A C 1
ATOM 2821 O O . LEU A 1 352 ? 70.751 0.513 -83.481 1.00 42.09 352 LEU A O 1
ATOM 2825 N N . ASP A 1 353 ? 72.663 0.154 -82.293 1.00 51.31 353 ASP A N 1
ATOM 2826 C CA . ASP A 1 353 ? 73.699 0.596 -83.226 1.00 51.31 353 ASP A CA 1
ATOM 2827 C C . ASP A 1 353 ? 73.596 -0.078 -84.603 1.00 51.31 353 ASP A C 1
ATOM 2829 O O . ASP A 1 353 ? 73.227 -1.246 -84.687 1.00 51.31 353 ASP A O 1
ATOM 2833 N N . GLU A 1 354 ? 74.002 0.634 -85.661 1.00 37.12 354 GLU A N 1
ATOM 2834 C CA . GLU A 1 354 ? 75.110 0.201 -86.534 1.00 37.12 354 GLU A CA 1
ATOM 2835 C C . GLU A 1 354 ? 75.455 1.270 -87.596 1.00 37.12 354 GLU A C 1
ATOM 2837 O O . GLU A 1 354 ? 74.652 1.648 -88.444 1.00 37.12 354 GLU A O 1
ATOM 2842 N N . THR A 1 355 ? 76.685 1.771 -87.467 1.00 49.72 355 THR A N 1
ATOM 2843 C CA . THR A 1 355 ? 77.645 2.261 -88.475 1.00 49.72 355 THR A CA 1
ATOM 2844 C C . THR A 1 355 ? 77.216 2.443 -89.940 1.00 49.72 355 THR A C 1
ATOM 2846 O O . THR A 1 355 ? 76.935 1.469 -90.640 1.00 49.72 355 THR A O 1
ATOM 2849 N N . SER A 1 356 ? 77.414 3.664 -90.457 1.00 43.41 356 SER A N 1
ATOM 2850 C CA . SER A 1 356 ? 78.233 3.996 -91.647 1.00 43.41 356 SER A CA 1
ATOM 2851 C C . SER A 1 356 ? 78.542 5.489 -91.671 1.00 43.41 356 SER A C 1
ATOM 2853 O O . SER A 1 356 ? 77.586 6.274 -91.477 1.00 43.41 356 SER A O 1
#

pLDDT: mean 76.13, std 15.13, range [34.97, 94.25]

Foldseek 3Di:
DDDDDDPPPPPPPPPVLVCCLPPPLVPCLVVLVVVLVVLVVVLCVLVVQQVVFAQVVPVVDDPVQADPRNGGDPVVNVVSVVVSVVSVVVNVVSVVSHDDPPPDVPVVVVVVVVVVVVVVVPDDDDVVVVVVVVVVVVVVVVVVVVVVVVVVVVVVVVVVVVVVVVVVVVVVVVVVVVVVVVVVVVVVVVVVVVVVVVVVVVVVVVVVVVVVVVVVVVVVVVVVVVVVVVVVVVVVVVVVVVVVVVVVVVVVVVVVVVVVVVVVVVVVVVVVVVVVVVVLVVVLVVLVPDPDDPVVSVVVVVVSVVVVVVVVVVVVVVVVVVVVVVVVVPPDPDDPPDDPPPPDPDPDDDDDDDDD

Sequence (356 aa):
MSPRSYKKHRKSENKLGYWMRNRFAIHYERHIQALVYVGAAFLVIVVGLRGLGNLSDVSFIPAFILNDDGKIESNIIMIALVIEFSMLCLLAAVSYFAPSEENEDLQSSIDSLSSAVQHLSQTIPSEIAEQLIGSAQKTASAAETLLTDGIEILNGFRSKLDKRIVQIDQDIIQVRQNIAQNVINTSSQLKSFIEKEKVTIKSFHQLVEKLIIEAKTTLNNVSKNVSEDIKKTFDTTESVISDQKEMIDKFYSINAKLLSESRESFNNFINNYSKIVEHESNRLEWLSSNQLRPEEFMNNLNKTNEHLVTHLKNIDNTLKIIMNGLNGVREGSGRKKSFFRRIKPFKKRELLDETS

Mean predicted aligned error: 20.87 Å

Secondary structure (DSSP, 8-state):
--------------HHHHHIIIIIIHHHHHHHHHHHHHHHHHHHHHHHHHHT---TT-TTS-GGGB-TTSSB-HHHHHHHHHHHHHHHHHHHHHHHHS----SSHHHHHHHHHHHHHHHHTTS--HHHHHHHHHHHHHHHHHHHHHHHHHHHHHHHHHHHHHHHHHHHHHHHHHHHHHHHHHHHHHHHHHHHHHHHHHHHHHHHHHHHHHHHHHHHHHHHHHHHHHHHHHHHHHHHHHHHHHHHHHHHHHHHHHHHHHHHHHHHHHHHHHHHHHHHHHHHHHHHHHHHHS---HHHHHHHHHHHHHHHHHHHHHHHHHHHHHHHHHHTTSS--S--SSGGGG--------------

Solvent-accessible surface area (backbone atoms only — not comparable to full-atom values): 20604 Å² total; per-residue (Å²): 138,82,85,82,78,80,78,77,78,72,71,81,69,52,69,63,57,57,48,44,37,72,59,45,34,77,68,40,48,69,57,51,53,51,50,44,55,50,44,53,52,51,49,52,50,57,54,50,55,51,70,69,44,70,49,74,86,46,90,85,62,64,70,90,50,41,37,99,78,28,30,64,34,69,66,60,53,53,50,52,52,52,52,45,53,50,46,53,51,52,49,54,57,46,59,72,51,50,85,82,86,83,74,74,73,66,62,64,60,57,60,58,57,61,58,59,61,63,67,68,71,78,78,77,64,74,75,59,43,53,57,46,47,56,50,48,50,53,49,47,53,53,48,49,50,51,50,50,55,48,50,52,52,50,52,54,50,49,53,53,48,54,54,50,52,56,49,50,53,52,51,51,51,52,53,50,51,52,50,53,49,50,51,51,52,51,50,53,51,50,52,54,49,52,53,52,50,52,53,51,53,52,53,52,51,54,50,52,52,51,51,53,53,52,51,52,50,51,52,51,50,52,52,49,51,53,53,51,53,52,50,53,52,50,56,51,49,52,51,52,53,50,54,52,50,53,51,51,52,50,52,51,52,52,51,53,50,52,52,49,53,51,51,52,53,49,51,52,50,51,54,53,50,51,53,52,52,52,51,52,50,54,48,51,52,54,59,72,73,44,93,57,58,72,69,59,46,51,53,53,51,50,53,50,48,53,50,51,53,52,51,53,52,53,50,54,54,50,51,49,53,53,53,52,59,60,57,66,67,75,82,59,101,79,77,98,80,66,81,83,81,69,76,71,78,81,77,81,78,82,83,78,88,81,91,133

Radius of gyration: 71.86 Å; Cα contacts (8 Å, |Δi|>4): 62; chains: 1; bounding box: 149×50×192 Å